Protein AF-A0A9P1GZ74-F1 (afdb_monomer_lite)

Structure (mmCIF, N/CA/C/O backbone):
data_AF-A0A9P1GZ74-F1
#
_entry.id   AF-A0A9P1GZ74-F1
#
loop_
_atom_site.group_PDB
_atom_site.id
_atom_site.type_symbol
_atom_site.label_atom_id
_atom_site.label_alt_id
_atom_site.label_comp_id
_atom_site.label_asym_id
_atom_site.label_entity_id
_atom_site.label_seq_id
_atom_site.pdbx_PDB_ins_code
_atom_site.Cartn_x
_atom_site.Cartn_y
_atom_site.Cartn_z
_atom_site.occupancy
_atom_site.B_iso_or_equiv
_atom_site.auth_seq_id
_atom_site.auth_comp_id
_atom_site.auth_asym_id
_atom_site.auth_atom_id
_atom_site.pdbx_PDB_model_num
ATOM 1 N N . MET A 1 1 ? 10.271 -13.105 26.590 1.00 46.69 1 MET A N 1
ATOM 2 C CA . MET A 1 1 ? 9.260 -12.872 25.531 1.00 46.69 1 MET A CA 1
ATOM 3 C C . MET A 1 1 ? 8.588 -11.485 25.572 1.00 46.69 1 MET A C 1
ATOM 5 O O . MET A 1 1 ? 7.740 -11.235 24.735 1.00 46.69 1 MET A O 1
ATOM 9 N N . LEU A 1 2 ? 8.981 -10.550 26.454 1.00 54.72 2 LEU A N 1
ATOM 10 C CA . LEU A 1 2 ? 8.372 -9.203 26.550 1.00 54.72 2 LEU A CA 1
ATOM 11 C C . LEU A 1 2 ? 8.922 -8.164 25.547 1.00 54.72 2 LEU A C 1
ATOM 13 O O . LEU A 1 2 ? 8.304 -7.132 25.317 1.00 54.72 2 LEU A O 1
ATOM 17 N N . SER A 1 3 ? 10.078 -8.426 24.930 1.00 61.22 3 SER A N 1
ATOM 18 C CA . SER A 1 3 ? 10.787 -7.429 24.110 1.00 61.22 3 SER A CA 1
ATOM 19 C C . SER A 1 3 ? 10.157 -7.179 22.729 1.00 61.22 3 SER A C 1
ATOM 21 O O . SER A 1 3 ? 10.200 -6.051 22.246 1.00 61.22 3 SER A O 1
ATOM 23 N N . ILE A 1 4 ? 9.523 -8.188 22.115 1.00 63.41 4 ILE A N 1
ATOM 24 C CA . ILE A 1 4 ? 8.918 -8.063 20.773 1.00 63.41 4 ILE A CA 1
ATOM 25 C C . ILE A 1 4 ? 7.709 -7.115 20.808 1.00 63.41 4 ILE A C 1
ATOM 27 O O . ILE A 1 4 ? 7.534 -6.298 19.909 1.00 63.41 4 ILE A O 1
ATOM 31 N N . HIS A 1 5 ? 6.921 -7.171 21.885 1.00 76.31 5 HIS A N 1
ATOM 32 C CA . HIS A 1 5 ? 5.765 -6.296 22.073 1.00 76.31 5 HIS A CA 1
ATOM 33 C C . HIS A 1 5 ? 6.179 -4.827 22.237 1.00 76.31 5 HIS A C 1
ATOM 35 O O . HIS A 1 5 ? 5.574 -3.947 21.635 1.00 76.31 5 HIS A O 1
ATOM 41 N N . ALA A 1 6 ? 7.246 -4.559 22.997 1.00 81.19 6 ALA A N 1
ATOM 42 C CA . ALA A 1 6 ? 7.749 -3.200 23.199 1.00 81.19 6 ALA A CA 1
ATOM 43 C C . ALA A 1 6 ? 8.289 -2.576 21.899 1.00 81.19 6 ALA A C 1
ATOM 45 O O . ALA A 1 6 ? 8.011 -1.414 21.611 1.00 81.19 6 ALA A O 1
ATOM 46 N N . ALA A 1 7 ? 9.013 -3.356 21.087 1.00 84.81 7 ALA A N 1
ATOM 47 C CA . ALA A 1 7 ? 9.517 -2.895 19.794 1.00 84.81 7 ALA A CA 1
ATOM 48 C C . ALA A 1 7 ? 8.378 -2.590 18.806 1.00 84.81 7 ALA A C 1
ATOM 50 O O . ALA A 1 7 ? 8.400 -1.559 18.134 1.00 84.81 7 ALA A O 1
ATOM 51 N N . LEU A 1 8 ? 7.358 -3.453 18.753 1.00 87.75 8 LEU A N 1
ATOM 52 C CA . LEU A 1 8 ? 6.184 -3.235 17.911 1.00 87.75 8 LEU A CA 1
ATOM 53 C C . LEU A 1 8 ? 5.397 -1.997 18.350 1.00 87.75 8 LEU A C 1
ATOM 55 O O . LEU A 1 8 ? 5.059 -1.158 17.522 1.00 87.75 8 LEU A O 1
ATOM 59 N N . GLN A 1 9 ? 5.151 -1.860 19.653 1.00 88.75 9 GLN A N 1
ATOM 60 C CA . GLN A 1 9 ? 4.434 -0.721 20.218 1.00 88.75 9 GLN A CA 1
ATOM 61 C C . GLN A 1 9 ? 5.159 0.598 19.935 1.00 88.75 9 GLN A C 1
ATOM 63 O O . GLN A 1 9 ? 4.529 1.558 19.501 1.00 88.75 9 GLN A O 1
ATOM 68 N N . SER A 1 10 ? 6.484 0.628 20.100 1.00 90.44 10 SER A N 1
ATOM 69 C CA . SER A 1 10 ? 7.292 1.792 19.732 1.00 90.44 10 SER A CA 1
ATOM 70 C C . SER A 1 10 ? 7.194 2.101 18.236 1.00 90.44 10 SER A C 1
ATOM 72 O O . SER A 1 10 ? 7.007 3.258 17.879 1.00 90.44 10 SER A O 1
ATOM 74 N N . SER A 1 11 ? 7.257 1.090 17.362 1.00 90.56 11 SER A N 1
ATOM 75 C CA . SER A 1 11 ? 7.117 1.289 15.913 1.00 90.56 11 SER A CA 1
ATOM 76 C C . SER A 1 11 ? 5.748 1.848 15.524 1.00 90.56 11 SER A C 1
ATOM 78 O O . SER A 1 11 ? 5.673 2.678 14.620 1.00 90.56 11 SER A O 1
ATOM 80 N N . ILE A 1 12 ? 4.675 1.391 16.177 1.00 92.62 12 ILE A N 1
ATOM 81 C CA . ILE A 1 12 ? 3.317 1.900 15.953 1.00 92.62 12 ILE A CA 1
ATOM 82 C C . ILE A 1 12 ? 3.231 3.355 16.408 1.00 92.62 12 ILE A C 1
ATOM 84 O O . ILE A 1 12 ? 2.741 4.194 15.659 1.00 92.62 12 ILE A O 1
ATOM 88 N N . GLN A 1 13 ? 3.750 3.667 17.598 1.00 93.12 13 GLN A N 1
ATOM 89 C CA . GLN A 1 13 ? 3.731 5.025 18.129 1.00 93.12 13 GLN A CA 1
ATOM 90 C C . GLN A 1 13 ? 4.497 5.996 17.222 1.00 93.12 13 GLN A C 1
ATOM 92 O O . GLN A 1 13 ? 3.961 7.036 16.854 1.00 93.12 13 GLN A O 1
ATOM 97 N N . THR A 1 14 ? 5.708 5.637 16.790 1.00 93.50 14 THR A N 1
ATOM 98 C CA . THR A 1 14 ? 6.486 6.472 15.864 1.00 93.50 14 THR A CA 1
ATOM 99 C C . THR A 1 14 ? 5.760 6.676 14.536 1.00 93.50 14 THR A C 1
ATOM 101 O O . THR A 1 14 ? 5.751 7.786 14.015 1.00 93.50 14 THR A O 1
ATOM 104 N N . TYR A 1 15 ? 5.125 5.635 13.989 1.00 92.69 15 TYR A N 1
ATOM 105 C CA . TYR A 1 15 ? 4.334 5.771 12.765 1.00 92.69 15 TYR A CA 1
ATOM 106 C C . TYR A 1 15 ? 3.177 6.766 12.937 1.00 92.69 15 TYR A C 1
ATOM 108 O O . TYR A 1 15 ? 2.994 7.633 12.086 1.00 92.69 15 TYR A O 1
ATOM 116 N N . VAL A 1 16 ? 2.438 6.676 14.047 1.00 93.31 16 VAL A N 1
ATOM 117 C CA . VAL A 1 16 ? 1.321 7.583 14.359 1.00 93.31 16 VAL A CA 1
ATOM 118 C C . VAL A 1 16 ? 1.818 9.024 14.487 1.00 93.31 16 VAL A C 1
ATOM 120 O O . VAL A 1 16 ? 1.271 9.910 13.838 1.00 93.31 16 VAL A O 1
ATOM 123 N N . GLU A 1 17 ? 2.898 9.254 15.237 1.00 93.81 17 GLU A N 1
ATOM 124 C CA . GLU A 1 17 ? 3.482 10.589 15.416 1.00 93.81 17 GLU A CA 1
ATOM 125 C C . GLU A 1 17 ? 3.935 11.210 14.084 1.00 93.81 17 GLU A C 1
ATOM 127 O O . GLU A 1 17 ? 3.715 12.395 13.836 1.00 93.81 17 GLU A O 1
ATOM 132 N N . GLU A 1 18 ? 4.573 10.433 13.206 1.00 92.62 18 GLU A N 1
ATOM 133 C CA . GLU A 1 18 ? 4.998 10.923 11.890 1.00 92.62 18 GLU A CA 1
ATOM 134 C C . GLU A 1 18 ? 3.808 11.191 10.958 1.00 92.62 18 GLU A C 1
ATOM 136 O O . GLU A 1 18 ? 3.818 12.175 10.214 1.00 92.62 18 GLU A O 1
ATOM 141 N N . LEU A 1 19 ? 2.758 10.368 11.029 1.00 91.06 19 LEU A N 1
ATOM 142 C CA . LEU A 1 19 ? 1.535 10.556 10.254 1.00 91.06 19 LEU A CA 1
ATOM 143 C C . LEU A 1 19 ? 0.783 11.827 10.682 1.00 91.06 19 LEU A C 1
ATOM 145 O O . LEU A 1 19 ? 0.371 12.614 9.830 1.00 91.06 19 LEU A O 1
ATOM 149 N N . GLU A 1 20 ? 0.664 12.072 11.988 1.00 91.12 20 GLU A N 1
ATOM 150 C CA . GLU A 1 20 ? 0.052 13.287 12.542 1.00 91.12 20 GLU A CA 1
ATOM 151 C C . GLU A 1 20 ? 0.835 14.546 12.155 1.00 91.12 20 GLU A C 1
ATOM 153 O O . GLU A 1 20 ? 0.247 15.550 11.740 1.00 91.12 20 GLU A O 1
ATOM 158 N N . LYS A 1 21 ? 2.173 14.488 12.214 1.00 90.62 21 LYS A N 1
ATOM 159 C CA . LYS A 1 21 ? 3.036 15.582 11.744 1.00 90.62 21 LYS A CA 1
ATOM 160 C C . LYS A 1 21 ? 2.834 15.854 10.255 1.00 90.62 21 LYS A C 1
ATOM 162 O O . LYS A 1 21 ? 2.773 17.019 9.862 1.00 90.62 21 LYS A O 1
ATOM 167 N N . ALA A 1 22 ? 2.747 14.814 9.423 1.00 88.31 22 ALA A N 1
ATOM 168 C CA . ALA A 1 22 ? 2.484 14.962 7.991 1.00 88.31 22 ALA A CA 1
ATOM 169 C C . ALA A 1 22 ? 1.116 15.621 7.749 1.00 88.31 22 ALA A C 1
ATOM 171 O O . ALA A 1 22 ? 1.016 16.581 6.985 1.00 88.31 22 ALA A O 1
ATOM 172 N N . GLN A 1 23 ? 0.085 15.189 8.479 1.00 87.44 23 GLN A N 1
ATOM 173 C CA . GLN A 1 23 ? -1.254 15.770 8.407 1.00 87.44 23 GLN A CA 1
ATOM 174 C C . GLN A 1 23 ? -1.275 17.250 8.820 1.00 87.44 23 GLN A C 1
ATOM 176 O O . GLN A 1 23 ? -1.894 18.072 8.142 1.00 87.44 23 GLN A O 1
ATOM 181 N N . GLN A 1 24 ? -0.585 17.620 9.901 1.00 86.31 24 GLN A N 1
ATOM 182 C CA . GLN A 1 24 ? -0.506 19.009 10.367 1.00 86.31 24 GLN A CA 1
ATOM 183 C C . GLN A 1 24 ? 0.239 19.911 9.384 1.00 86.31 24 GLN A C 1
ATOM 185 O O . GLN A 1 24 ? -0.234 21.010 9.093 1.00 86.31 24 GLN A O 1
ATOM 190 N N . LYS A 1 25 ? 1.367 19.448 8.829 1.00 85.88 25 LYS A N 1
ATOM 191 C CA . LYS A 1 25 ? 2.104 20.181 7.786 1.00 85.88 25 LYS A CA 1
ATOM 192 C C . LYS A 1 25 ? 1.240 20.415 6.553 1.00 85.88 25 LYS A C 1
ATOM 194 O O . LYS A 1 25 ? 1.197 21.530 6.041 1.00 85.88 25 LYS A O 1
ATOM 199 N N . HIS A 1 26 ? 0.532 19.379 6.111 1.00 82.75 26 HIS A N 1
ATOM 200 C CA . HIS A 1 26 ? -0.356 19.452 4.956 1.00 82.75 26 HIS A CA 1
ATOM 201 C C . HIS A 1 26 ? -1.531 20.412 5.201 1.00 82.75 26 HIS A C 1
ATOM 203 O O . HIS A 1 26 ? -1.779 21.291 4.382 1.00 82.75 26 HIS A O 1
ATOM 209 N N . THR A 1 27 ? -2.163 20.345 6.377 1.00 81.75 27 THR A N 1
ATOM 210 C CA . THR A 1 27 ? -3.258 21.253 6.775 1.00 81.75 27 THR A CA 1
ATOM 211 C C . THR A 1 27 ? -2.802 22.715 6.854 1.00 81.75 27 THR A C 1
ATOM 213 O O . THR A 1 27 ? -3.536 23.623 6.461 1.00 81.75 27 THR A O 1
ATOM 216 N N . ALA A 1 28 ? -1.583 22.960 7.346 1.00 82.12 28 ALA A N 1
ATOM 217 C CA . ALA A 1 28 ? -0.996 24.298 7.381 1.00 82.12 28 ALA A CA 1
ATOM 218 C C . ALA A 1 28 ? -0.682 24.831 5.971 1.00 82.12 28 ALA A C 1
ATOM 220 O O . ALA A 1 28 ? -0.866 26.019 5.714 1.00 82.12 28 ALA A O 1
ATOM 221 N N . ALA A 1 29 ? -0.238 23.964 5.053 1.00 77.94 29 ALA A N 1
ATOM 222 C CA . ALA A 1 29 ? 0.071 24.328 3.671 1.00 77.94 29 ALA A CA 1
ATOM 223 C C . ALA A 1 29 ? -1.184 24.612 2.825 1.00 77.94 29 ALA A C 1
ATOM 225 O O . ALA A 1 29 ? -1.157 25.498 1.975 1.00 77.94 29 ALA A O 1
ATOM 226 N N . THR A 1 30 ? -2.288 23.904 3.076 1.00 72.88 30 THR A N 1
ATOM 227 C CA . THR A 1 30 ? -3.568 24.069 2.362 1.00 72.88 30 THR A CA 1
ATOM 228 C C . THR A 1 30 ? -4.481 25.140 2.968 1.00 72.88 30 THR A C 1
ATOM 230 O O . THR A 1 30 ? -5.622 25.299 2.543 1.00 72.88 30 THR A O 1
ATOM 233 N N . GLY A 1 31 ? -4.001 25.903 3.959 1.00 63.47 31 GLY A N 1
ATOM 234 C CA . GLY A 1 31 ? -4.732 27.047 4.515 1.00 63.47 31 GLY A CA 1
ATOM 235 C C . GLY A 1 31 ? -6.038 26.680 5.227 1.00 63.47 31 GLY A C 1
ATOM 236 O O . GLY A 1 31 ? -6.910 27.532 5.380 1.00 63.47 31 GLY A O 1
ATOM 237 N N . GLY A 1 32 ? -6.186 25.427 5.666 1.00 56.72 32 GLY A N 1
ATOM 238 C CA . GLY A 1 32 ? -7.400 24.968 6.334 1.00 56.72 32 GLY A CA 1
ATOM 239 C C . GLY A 1 32 ? -8.592 24.740 5.402 1.00 56.72 32 GLY A C 1
ATOM 240 O O . GLY A 1 32 ? -9.719 24.713 5.898 1.00 56.72 32 GLY A O 1
ATOM 241 N N . GLU A 1 33 ? -8.380 24.527 4.095 1.00 55.22 33 GLU A N 1
ATOM 242 C CA . GLU A 1 33 ? -9.391 23.901 3.231 1.00 55.22 33 GLU A CA 1
ATOM 243 C C . GLU A 1 33 ? -9.627 22.452 3.688 1.00 55.22 33 GLU A C 1
ATOM 245 O O . GLU A 1 33 ? -9.133 21.474 3.125 1.00 55.22 33 GLU A O 1
ATOM 250 N N . GLN A 1 34 ? -10.383 22.322 4.777 1.00 50.25 34 GLN A N 1
ATOM 251 C CA . GLN A 1 34 ? -10.857 21.068 5.333 1.00 50.25 34 GLN A CA 1
ATOM 252 C C . GLN A 1 34 ? -11.767 20.409 4.297 1.00 50.25 34 GLN A C 1
ATOM 254 O O . GLN A 1 34 ? -12.967 20.667 4.255 1.00 50.25 34 GLN A O 1
ATOM 259 N N . GLY A 1 35 ? -11.207 19.557 3.441 1.00 52.47 35 GLY A N 1
ATOM 260 C CA . GLY A 1 35 ? -12.031 18.579 2.742 1.00 52.47 35 GLY A CA 1
ATOM 261 C C . GLY A 1 35 ? -11.574 18.102 1.378 1.00 52.47 35 GLY A C 1
ATOM 262 O O . GLY A 1 35 ? -12.095 17.072 0.964 1.00 52.47 35 GLY A O 1
ATOM 263 N N . ARG A 1 36 ? -10.644 18.770 0.685 1.00 56.41 36 ARG A N 1
ATOM 264 C CA . ARG A 1 36 ? -10.329 18.380 -0.702 1.00 56.41 36 ARG A CA 1
ATOM 265 C C . ARG A 1 36 ? -9.041 17.603 -0.879 1.00 56.41 36 ARG A C 1
ATOM 267 O O . ARG A 1 36 ? -9.054 16.587 -1.560 1.00 56.41 36 ARG A O 1
ATOM 274 N N . ASP A 1 37 ? -7.956 18.043 -0.262 1.00 67.19 37 ASP A N 1
ATOM 275 C CA . ASP A 1 37 ? -6.679 17.364 -0.423 1.00 67.19 37 ASP A CA 1
ATOM 276 C C . ASP A 1 37 ? -6.374 16.537 0.831 1.00 67.19 37 ASP A C 1
ATOM 278 O O . ASP A 1 37 ? -6.118 17.073 1.906 1.00 67.19 37 ASP A O 1
ATOM 282 N N . ARG A 1 38 ? -6.478 15.209 0.714 1.00 75.88 38 ARG A N 1
ATOM 283 C CA . ARG A 1 38 ? -6.176 14.255 1.796 1.00 75.88 38 ARG A CA 1
ATOM 284 C C . ARG A 1 38 ? -4.844 13.544 1.571 1.00 75.88 38 ARG A C 1
ATOM 286 O O . ARG A 1 38 ? -4.624 12.480 2.136 1.00 75.88 38 ARG A O 1
ATOM 293 N N . SER A 1 39 ? -3.955 14.120 0.768 1.00 81.19 39 SER A N 1
ATOM 294 C CA . SER A 1 39 ? -2.750 13.453 0.251 1.00 81.19 39 SER A CA 1
ATOM 295 C C . SER A 1 39 ? -1.544 13.488 1.191 1.00 81.19 39 SER A C 1
ATOM 297 O O . SER A 1 39 ? -0.447 13.095 0.803 1.00 81.19 39 SER A O 1
ATOM 299 N N . PHE A 1 40 ? -1.725 13.918 2.443 1.00 84.88 40 PHE A N 1
ATOM 300 C CA . PHE A 1 40 ? -0.659 13.985 3.451 1.00 84.88 40 PHE A CA 1
ATOM 301 C C . PHE A 1 40 ? 0.035 12.634 3.697 1.00 84.88 40 PHE A C 1
ATOM 303 O O . PHE A 1 40 ? 1.212 12.588 4.048 1.00 84.88 40 PHE A O 1
ATOM 310 N N . TRP A 1 41 ? -0.683 11.525 3.499 1.00 84.31 41 TRP A N 1
ATOM 311 C CA . TRP A 1 41 ? -0.163 10.175 3.709 1.00 84.31 41 TRP A CA 1
ATOM 312 C C . TRP A 1 41 ? 0.880 9.761 2.648 1.00 84.31 41 TRP A C 1
ATOM 314 O O . TRP A 1 41 ? 1.607 8.802 2.885 1.00 84.31 41 TRP A O 1
ATOM 324 N N . LEU A 1 42 ? 1.017 10.490 1.526 1.00 81.81 42 LEU A N 1
ATOM 325 C CA . LEU A 1 42 ? 2.072 10.258 0.523 1.00 81.81 42 LEU A CA 1
ATOM 326 C C . LEU A 1 42 ? 3.480 10.562 1.055 1.00 81.81 42 LEU A C 1
ATOM 328 O O . LEU A 1 42 ? 4.457 9.978 0.590 1.00 81.81 42 LEU A O 1
ATOM 332 N N . GLU A 1 43 ? 3.586 11.485 2.011 1.00 78.88 43 GLU A N 1
ATOM 333 C CA . GLU A 1 43 ? 4.854 11.874 2.640 1.00 78.88 43 GLU A CA 1
ATOM 334 C C . GLU A 1 43 ? 5.119 11.108 3.943 1.00 78.88 43 GLU A C 1
ATOM 336 O O . GLU A 1 43 ? 6.208 11.200 4.514 1.00 78.88 43 GLU A O 1
ATOM 341 N N . ALA A 1 44 ? 4.130 10.351 4.421 1.00 82.44 44 ALA A N 1
ATOM 342 C CA . ALA A 1 44 ? 4.235 9.585 5.649 1.00 82.44 44 ALA A CA 1
ATOM 343 C C . ALA A 1 44 ? 5.090 8.318 5.447 1.00 82.44 44 ALA A C 1
ATOM 345 O O . ALA A 1 44 ? 5.106 7.729 4.360 1.00 82.44 44 ALA A O 1
ATOM 346 N N . PRO A 1 45 ? 5.801 7.856 6.492 1.00 83.25 45 PRO A N 1
ATOM 347 C CA . PRO A 1 45 ? 6.512 6.585 6.436 1.00 83.25 45 PRO A CA 1
ATOM 348 C C . PRO A 1 45 ? 5.538 5.421 6.222 1.00 83.25 45 PRO A C 1
ATOM 350 O O . PRO A 1 45 ? 4.354 5.511 6.533 1.00 83.25 45 PRO A O 1
ATOM 353 N N . HIS A 1 46 ? 6.035 4.290 5.722 1.00 83.75 46 HIS A N 1
ATOM 354 C CA . HIS A 1 46 ? 5.196 3.102 5.581 1.00 83.75 46 HIS A CA 1
ATOM 355 C C . HIS A 1 46 ? 4.736 2.577 6.952 1.00 83.75 46 HIS A C 1
ATOM 357 O O . HIS A 1 46 ? 5.554 2.509 7.876 1.00 83.75 46 HIS A O 1
ATOM 363 N N . PRO A 1 47 ? 3.462 2.158 7.087 1.00 88.62 47 PRO A N 1
ATOM 364 C CA . PRO A 1 47 ? 2.973 1.588 8.331 1.00 88.62 47 PRO A CA 1
ATOM 365 C C . PRO A 1 47 ? 3.679 0.262 8.649 1.00 88.62 47 PRO A C 1
ATOM 367 O O . PRO A 1 47 ? 4.030 -0.495 7.734 1.00 88.62 47 PRO A O 1
ATOM 370 N N . PRO A 1 48 ? 3.843 -0.082 9.938 1.00 90.75 48 PRO A N 1
ATOM 371 C CA . PRO A 1 48 ? 4.196 -1.441 10.326 1.00 90.75 48 PRO A CA 1
ATOM 372 C C . PRO A 1 48 ? 3.119 -2.417 9.832 1.00 90.75 48 PRO A C 1
ATOM 374 O O . PRO A 1 48 ? 1.927 -2.149 9.967 1.00 90.75 48 PRO A O 1
ATOM 377 N N . LYS A 1 49 ? 3.540 -3.564 9.279 1.00 89.19 49 LYS A N 1
ATOM 378 C CA . LYS A 1 49 ? 2.656 -4.526 8.586 1.00 89.19 49 LYS A CA 1
ATOM 379 C C . LYS A 1 49 ? 1.445 -4.992 9.393 1.00 89.19 49 LYS A C 1
ATOM 381 O O . LYS A 1 49 ? 0.395 -5.225 8.814 1.00 89.19 49 LYS A O 1
ATOM 386 N N . CYS A 1 50 ? 1.578 -5.067 10.716 1.00 91.44 50 CYS A N 1
ATOM 387 C CA . CYS A 1 50 ? 0.477 -5.468 11.582 1.00 91.44 50 CYS A CA 1
ATOM 388 C C . CYS A 1 50 ? -0.755 -4.562 11.445 1.00 91.44 50 CYS A C 1
ATOM 390 O O . CYS A 1 50 ? -1.861 -5.049 11.627 1.00 91.44 50 CYS A O 1
ATOM 392 N N . LEU A 1 51 ? -0.591 -3.272 11.127 1.00 91.81 51 LEU A N 1
ATOM 393 C CA . LEU A 1 51 ? -1.717 -2.347 11.007 1.00 91.81 51 LEU A CA 1
ATOM 394 C C . LEU A 1 51 ? -2.559 -2.641 9.749 1.00 91.81 51 LEU A C 1
ATOM 396 O O . LEU A 1 51 ? -3.761 -2.847 9.910 1.00 91.81 51 LEU A O 1
ATOM 400 N N . PRO A 1 52 ? -1.982 -2.739 8.530 1.00 91.94 52 PRO A N 1
ATOM 401 C CA . PRO A 1 52 ? -2.701 -3.261 7.369 1.00 91.94 52 PRO A CA 1
ATOM 402 C C . PRO A 1 52 ? -3.325 -4.638 7.611 1.00 91.94 52 PRO A C 1
ATOM 404 O O . PRO A 1 52 ? -4.515 -4.797 7.359 1.00 91.94 52 PRO A O 1
ATOM 407 N N . ASP A 1 53 ? -2.575 -5.589 8.182 1.00 94.94 53 ASP A N 1
ATOM 408 C CA . ASP A 1 53 ? -3.078 -6.944 8.450 1.00 94.94 53 ASP A CA 1
ATOM 409 C C . ASP A 1 53 ? -4.308 -6.917 9.387 1.00 94.94 53 ASP A C 1
ATOM 411 O O . ASP A 1 53 ? -5.268 -7.663 9.198 1.00 94.94 53 ASP A O 1
ATOM 415 N N . MET A 1 54 ? -4.317 -6.027 10.390 1.00 94.75 54 MET A N 1
ATOM 416 C CA . MET A 1 54 ? -5.461 -5.827 11.288 1.00 94.75 54 MET A CA 1
ATOM 417 C C . MET A 1 54 ? -6.673 -5.228 10.572 1.00 94.75 54 MET A C 1
ATOM 419 O O . MET A 1 54 ? -7.798 -5.641 10.850 1.00 94.75 54 MET A O 1
ATOM 423 N N . VAL A 1 55 ? -6.469 -4.267 9.666 1.00 95.25 55 VAL A N 1
ATOM 424 C CA . VAL A 1 55 ? -7.560 -3.690 8.864 1.00 95.25 55 VAL A CA 1
ATOM 425 C C . VAL A 1 55 ? -8.142 -4.746 7.922 1.00 95.25 55 VAL A C 1
ATOM 427 O O . VAL A 1 55 ? -9.361 -4.877 7.846 1.00 95.25 55 VAL A O 1
ATOM 430 N N . GLU A 1 56 ? -7.301 -5.546 7.265 1.00 94.56 56 GLU A N 1
ATOM 431 C CA . GLU A 1 56 ? -7.733 -6.661 6.411 1.00 94.56 56 GLU A CA 1
ATOM 432 C C . GLU A 1 56 ? -8.530 -7.707 7.204 1.00 94.56 56 GLU A C 1
ATOM 434 O O . GLU A 1 56 ? -9.617 -8.116 6.785 1.00 94.56 56 GLU A O 1
ATOM 439 N N . ALA A 1 57 ? -8.043 -8.087 8.389 1.00 97.00 57 ALA A N 1
ATOM 440 C CA . ALA A 1 57 ? -8.746 -9.004 9.281 1.00 97.00 57 ALA A CA 1
ATOM 441 C C . ALA A 1 57 ? -10.083 -8.429 9.774 1.00 97.00 57 ALA A C 1
ATOM 443 O O . ALA A 1 57 ? -11.072 -9.157 9.840 1.00 97.00 57 ALA A O 1
ATOM 444 N N . TYR A 1 58 ? -10.140 -7.130 10.084 1.00 96.81 58 TYR A N 1
ATOM 445 C CA . TYR A 1 58 ? -11.367 -6.450 10.502 1.00 96.81 58 TYR A CA 1
ATOM 446 C C . TYR A 1 58 ? -12.417 -6.425 9.388 1.00 96.81 58 TYR A C 1
ATOM 448 O O . TYR A 1 58 ? -13.577 -6.750 9.632 1.00 96.81 58 TYR A O 1
ATOM 456 N N . VAL A 1 59 ? -12.016 -6.105 8.154 1.00 96.62 59 VAL A N 1
ATOM 457 C CA . VAL A 1 59 ? -12.911 -6.155 6.989 1.00 96.62 59 VAL A CA 1
ATOM 458 C C . VAL A 1 59 ? -13.432 -7.578 6.769 1.00 96.62 59 VAL A C 1
ATOM 460 O O . VAL A 1 59 ? -14.624 -7.764 6.529 1.00 96.62 59 VAL A O 1
ATOM 463 N N . GLY A 1 60 ? -12.569 -8.588 6.911 1.00 96.31 60 GLY A N 1
ATOM 464 C CA . GLY A 1 60 ? -12.975 -9.993 6.852 1.00 96.31 60 GLY A CA 1
ATOM 465 C C . GLY A 1 60 ? -13.966 -10.377 7.955 1.00 96.31 60 GLY A C 1
ATOM 466 O O . GLY A 1 60 ? -14.945 -11.069 7.687 1.00 96.31 60 GLY A O 1
ATOM 467 N N . ALA A 1 61 ? -13.758 -9.894 9.181 1.00 97.19 61 ALA A N 1
ATOM 468 C CA . ALA A 1 61 ? -14.674 -10.124 10.294 1.00 97.19 61 ALA A CA 1
ATOM 469 C C . ALA A 1 61 ? -16.040 -9.462 10.055 1.00 97.19 61 ALA A C 1
ATOM 471 O O . ALA A 1 61 ? -17.060 -10.118 10.234 1.00 97.19 61 ALA A O 1
ATOM 472 N N . ALA A 1 62 ? -16.064 -8.212 9.581 1.00 95.75 62 ALA A N 1
ATOM 473 C CA . ALA A 1 62 ? -17.295 -7.502 9.237 1.00 95.75 62 ALA A CA 1
ATOM 474 C C . ALA A 1 62 ? -18.083 -8.210 8.122 1.00 95.75 62 ALA A C 1
ATOM 476 O O . ALA A 1 62 ? -19.305 -8.274 8.181 1.00 95.75 62 ALA A O 1
ATOM 477 N N . PHE A 1 63 ? -17.387 -8.788 7.137 1.00 97.62 63 PHE A N 1
ATOM 478 C CA . PHE A 1 63 ? -18.007 -9.585 6.077 1.00 97.62 63 PHE A CA 1
ATOM 479 C C . PHE A 1 63 ? -18.652 -10.875 6.602 1.00 97.62 63 PHE A C 1
ATOM 481 O O . PHE A 1 63 ? -19.729 -11.255 6.153 1.00 97.62 63 PHE A O 1
ATOM 488 N N . VAL A 1 64 ? -18.013 -11.567 7.549 1.00 97.75 64 VAL A N 1
ATOM 489 C CA . VAL A 1 64 ? -18.599 -12.771 8.164 1.00 97.75 64 VAL A CA 1
ATOM 490 C C . VAL A 1 64 ? -19.781 -12.400 9.067 1.00 97.75 64 VAL A C 1
ATOM 492 O O . VAL A 1 64 ? -20.811 -13.069 9.017 1.00 97.75 64 VAL A O 1
ATOM 495 N N . ASP A 1 65 ? -19.655 -11.327 9.850 1.00 97.50 65 ASP A N 1
ATOM 496 C CA . ASP A 1 65 ? -20.692 -10.842 10.770 1.00 97.50 65 ASP A CA 1
ATOM 497 C C . ASP A 1 65 ? -21.945 -10.339 10.032 1.00 97.50 65 ASP A C 1
ATOM 499 O O . ASP A 1 65 ? -23.067 -10.587 10.470 1.00 97.50 65 ASP A O 1
ATOM 503 N N . SER A 1 66 ? -21.778 -9.740 8.847 1.00 96.56 66 SER A N 1
ATOM 504 C CA . SER A 1 66 ? -22.888 -9.319 7.980 1.00 96.56 66 SER A CA 1
ATOM 505 C C . SER A 1 66 ? -23.594 -10.473 7.255 1.00 96.56 66 SER A C 1
ATOM 507 O O . SER A 1 66 ? -24.495 -10.240 6.449 1.00 96.56 66 SER A O 1
ATOM 509 N N . GLY A 1 67 ? -23.202 -11.726 7.510 1.00 96.75 67 GLY A N 1
ATOM 510 C CA . GLY A 1 67 ? -23.752 -12.888 6.816 1.00 96.75 67 GLY A CA 1
ATOM 511 C C . GLY A 1 67 ? -23.270 -13.002 5.371 1.00 96.75 67 GLY A C 1
ATOM 512 O O . GLY A 1 67 ? -24.027 -13.448 4.510 1.00 96.75 67 GLY A O 1
ATOM 513 N N . TYR A 1 68 ? -22.013 -12.629 5.113 1.00 95.69 68 TYR A N 1
ATOM 514 C CA . TYR A 1 68 ? -21.389 -12.614 3.787 1.00 95.69 68 TYR A CA 1
ATOM 515 C C . TYR A 1 68 ? -22.004 -11.583 2.828 1.00 95.69 68 TYR A C 1
ATOM 517 O O . TYR A 1 68 ? -22.009 -11.776 1.609 1.00 95.69 68 TYR A O 1
ATOM 525 N N . ASP A 1 69 ? -22.501 -10.467 3.366 1.00 95.56 69 ASP A N 1
ATOM 526 C CA . ASP A 1 69 ? -22.977 -9.341 2.569 1.00 95.56 69 ASP A CA 1
ATOM 527 C C . ASP A 1 69 ? -21.816 -8.426 2.145 1.00 95.56 69 ASP A C 1
ATOM 529 O O . ASP A 1 69 ? -21.145 -7.794 2.969 1.00 95.56 69 ASP A O 1
ATOM 533 N N . TYR A 1 70 ? -21.610 -8.322 0.830 1.00 95.19 70 TYR A N 1
ATOM 534 C CA . TYR A 1 70 ? -20.625 -7.419 0.237 1.00 95.19 70 TYR A CA 1
ATOM 535 C C . TYR A 1 70 ? -21.015 -5.940 0.340 1.00 95.19 70 TYR A C 1
ATOM 537 O O . TYR A 1 70 ? -20.119 -5.098 0.274 1.00 95.19 70 TYR A O 1
ATOM 545 N N . GLY A 1 71 ? -22.298 -5.607 0.526 1.00 96.75 71 GLY A N 1
ATOM 546 C CA . GLY A 1 71 ? -22.751 -4.228 0.725 1.00 96.75 71 GLY A CA 1
ATOM 547 C C . GLY A 1 71 ? -22.085 -3.590 1.941 1.00 96.75 71 GLY A C 1
ATOM 548 O O . GLY A 1 71 ? -21.495 -2.517 1.838 1.00 96.75 71 GLY A O 1
ATOM 549 N N . THR A 1 72 ? -22.045 -4.322 3.054 1.00 95.19 72 THR A N 1
ATOM 550 C CA . THR A 1 72 ? -21.334 -3.914 4.277 1.00 95.19 72 THR A CA 1
ATOM 551 C C . THR A 1 72 ? -19.845 -3.621 4.029 1.00 95.19 72 THR A C 1
ATOM 553 O O . THR A 1 72 ? -19.305 -2.621 4.511 1.00 95.19 72 THR A O 1
ATOM 556 N N . VAL A 1 73 ? -19.162 -4.460 3.240 1.00 95.62 73 VAL A N 1
ATOM 557 C CA . VAL A 1 73 ? -17.752 -4.233 2.877 1.00 95.62 73 VAL A CA 1
ATOM 558 C C . VAL A 1 73 ? -17.622 -2.998 1.988 1.00 95.62 73 VAL A C 1
ATOM 560 O O . VAL A 1 73 ? -16.752 -2.160 2.217 1.00 95.62 73 VAL A O 1
ATOM 563 N N . GLN A 1 74 ? -18.495 -2.847 0.994 1.00 96.25 74 GLN A N 1
ATOM 564 C CA . GLN A 1 74 ? -18.483 -1.698 0.096 1.00 96.25 74 GLN A CA 1
ATOM 565 C C . GLN A 1 74 ? -18.677 -0.383 0.863 1.00 96.25 74 GLN A C 1
ATOM 567 O O . GLN A 1 74 ? -17.899 0.548 0.661 1.00 96.25 74 GLN A O 1
ATOM 572 N N . GLU A 1 75 ? -19.631 -0.320 1.793 1.00 95.94 75 GLU A N 1
ATOM 573 C CA . GLU A 1 75 ? -19.851 0.852 2.647 1.00 95.94 75 GLU A CA 1
ATOM 574 C C . GLU A 1 75 ? -18.618 1.195 3.492 1.00 95.94 75 GLU A C 1
ATOM 576 O O . GLU A 1 75 ? -18.267 2.371 3.643 1.00 95.94 75 GLU A O 1
ATOM 581 N N . PHE A 1 76 ? -17.916 0.180 4.011 1.00 95.62 76 PHE A N 1
ATOM 582 C CA . PHE A 1 76 ? -16.658 0.392 4.722 1.00 95.62 76 PHE A CA 1
ATOM 583 C C . PHE A 1 76 ? -15.621 1.079 3.824 1.00 95.62 76 PHE A C 1
ATOM 585 O O . PHE A 1 76 ? -15.047 2.094 4.230 1.00 95.62 76 PHE A O 1
ATOM 592 N N . PHE A 1 77 ? -15.406 0.572 2.606 1.00 94.69 77 PHE A N 1
ATOM 593 C CA . PHE A 1 77 ? -14.456 1.157 1.656 1.00 94.69 77 PHE A CA 1
ATOM 594 C C . PHE A 1 77 ? -14.879 2.556 1.202 1.00 94.69 77 PHE A C 1
ATOM 596 O O . PHE A 1 77 ? -14.042 3.457 1.148 1.00 94.69 77 PHE A O 1
ATOM 603 N N . GLU A 1 78 ? -16.160 2.771 0.913 1.00 94.50 78 GLU A N 1
ATOM 604 C CA . GLU A 1 78 ? -16.688 4.074 0.506 1.00 94.50 78 GLU A CA 1
ATOM 605 C C . GLU A 1 78 ? -16.505 5.136 1.588 1.00 94.50 78 GLU A C 1
ATOM 607 O O . GLU A 1 78 ? -16.171 6.279 1.279 1.00 94.50 78 GLU A O 1
ATOM 612 N N . ARG A 1 79 ? -16.675 4.764 2.859 1.00 93.12 79 ARG A N 1
ATOM 613 C CA . ARG A 1 79 ? -16.551 5.698 3.980 1.00 93.12 79 ARG A CA 1
ATOM 614 C C . ARG A 1 79 ? -15.103 5.941 4.405 1.00 93.12 79 ARG A C 1
ATOM 616 O O . ARG A 1 79 ? -14.764 7.076 4.734 1.00 93.12 79 ARG A O 1
ATOM 623 N N . HIS A 1 80 ? -14.264 4.904 4.426 1.00 91.50 80 HIS A N 1
ATOM 624 C CA . HIS A 1 80 ? -12.943 4.969 5.070 1.00 91.50 80 HIS A CA 1
ATOM 625 C C . HIS A 1 80 ? -11.766 4.967 4.094 1.00 91.50 80 HIS A C 1
ATOM 627 O O . HIS A 1 80 ? -10.707 5.475 4.444 1.00 91.50 80 HIS A O 1
ATOM 633 N N . VAL A 1 81 ? -11.925 4.420 2.886 1.00 90.75 81 VAL A N 1
ATOM 634 C CA . VAL A 1 81 ? -10.827 4.296 1.913 1.00 90.75 81 VAL A CA 1
ATOM 635 C C . VAL A 1 81 ? -10.992 5.312 0.793 1.00 90.75 81 VAL A C 1
ATOM 637 O O . VAL A 1 81 ? -10.115 6.147 0.595 1.00 90.75 81 VAL A O 1
ATOM 640 N N . ARG A 1 82 ? -12.141 5.309 0.109 1.00 89.75 82 ARG A N 1
ATOM 641 C CA . ARG A 1 82 ? -12.424 6.148 -1.067 1.00 89.75 82 ARG A CA 1
ATOM 642 C C . ARG A 1 82 ? -12.038 7.627 -0.912 1.00 89.75 82 ARG A C 1
ATOM 644 O O . ARG A 1 82 ? -11.437 8.134 -1.856 1.00 89.75 82 ARG A O 1
ATOM 651 N N . PRO A 1 83 ? -12.278 8.311 0.226 1.00 87.81 83 PRO A N 1
ATOM 652 C CA . PRO A 1 83 ? -11.951 9.732 0.350 1.00 87.81 83 PRO A CA 1
ATOM 653 C C . PRO A 1 83 ? -10.458 10.067 0.193 1.00 87.81 83 PRO A C 1
ATOM 655 O O . PRO A 1 83 ? -10.112 11.215 -0.061 1.00 87.81 83 PRO A O 1
ATOM 658 N N . TYR A 1 84 ? -9.562 9.089 0.357 1.00 85.12 84 TYR A N 1
ATOM 659 C CA . TYR A 1 84 ? -8.115 9.262 0.174 1.00 85.12 84 TYR A CA 1
ATOM 660 C C . TYR A 1 84 ? -7.646 9.002 -1.270 1.00 85.12 84 TYR A C 1
ATOM 662 O O . TYR A 1 84 ? -6.474 9.209 -1.576 1.00 85.12 84 TYR A O 1
ATOM 670 N N . PHE A 1 85 ? -8.548 8.549 -2.150 1.00 82.62 85 PHE A N 1
ATOM 671 C CA . PHE A 1 85 ? -8.269 8.150 -3.537 1.00 82.62 85 PHE A CA 1
ATOM 672 C C . PHE A 1 85 ? -9.187 8.855 -4.551 1.00 82.62 85 PHE A C 1
ATOM 674 O O . PHE A 1 85 ? -9.331 8.392 -5.681 1.00 82.62 85 PHE A O 1
ATOM 681 N N . GLU A 1 86 ? -9.840 9.956 -4.168 1.00 80.44 86 GLU A N 1
ATOM 682 C CA . GLU A 1 86 ? -10.721 10.701 -5.080 1.00 80.44 86 GLU A CA 1
ATOM 683 C C . GLU A 1 86 ? -9.941 11.343 -6.235 1.00 80.44 86 GLU A C 1
ATOM 685 O O . GLU A 1 86 ? -10.393 11.304 -7.381 1.00 80.44 86 GLU A O 1
ATOM 690 N N . ASP A 1 87 ? -8.748 11.875 -5.951 1.00 77.00 87 ASP A N 1
ATOM 691 C CA . ASP A 1 87 ? -7.827 12.386 -6.963 1.00 77.00 87 ASP A CA 1
ATOM 692 C C . ASP A 1 87 ? -6.748 11.346 -7.306 1.00 77.00 87 ASP A C 1
ATOM 694 O O . ASP A 1 87 ? -5.713 11.220 -6.647 1.00 77.00 87 ASP A O 1
ATOM 698 N N . MET A 1 88 ? -6.989 10.593 -8.381 1.00 72.62 88 MET A N 1
ATOM 699 C CA . MET A 1 88 ? -6.042 9.595 -8.884 1.00 72.62 88 MET A CA 1
ATOM 700 C C . MET A 1 88 ? -4.873 10.202 -9.679 1.00 72.62 88 MET A C 1
ATOM 702 O O . MET A 1 88 ? -3.908 9.490 -9.965 1.00 72.62 88 MET A O 1
ATOM 706 N N . THR A 1 89 ? -4.901 11.501 -10.011 1.00 71.56 89 THR A N 1
ATOM 707 C CA . THR A 1 89 ? -3.828 12.147 -10.794 1.00 71.56 89 THR A CA 1
ATOM 708 C C . THR A 1 89 ? -2.501 12.200 -10.031 1.00 71.56 89 THR A C 1
ATOM 710 O O . THR A 1 89 ? -1.423 12.181 -10.629 1.00 71.56 89 THR A O 1
ATOM 713 N N . LEU A 1 90 ? -2.556 12.130 -8.700 1.00 66.31 90 LEU A N 1
ATOM 714 C CA . LEU A 1 90 ? -1.392 11.977 -7.825 1.00 66.31 90 LEU A CA 1
ATOM 715 C C . LEU A 1 90 ? -0.612 10.682 -8.118 1.00 66.31 90 LEU A C 1
ATOM 717 O O . LEU A 1 90 ? 0.620 10.652 -8.058 1.00 66.31 90 LEU A O 1
ATOM 721 N N . TYR A 1 91 ? -1.320 9.623 -8.520 1.00 64.12 91 TYR A N 1
ATOM 722 C CA . TYR A 1 91 ? -0.750 8.313 -8.833 1.00 64.12 91 TYR A CA 1
ATOM 723 C C . TYR A 1 91 ? -0.329 8.157 -10.295 1.00 64.12 91 TYR A C 1
ATOM 725 O O . TYR A 1 91 ? 0.445 7.247 -10.608 1.00 64.12 91 TYR A O 1
ATOM 733 N N . ASP A 1 92 ? -0.764 9.045 -11.194 1.00 61.16 92 ASP A N 1
ATOM 734 C CA . ASP A 1 92 ? -0.407 8.982 -12.617 1.00 61.16 92 ASP A CA 1
ATOM 735 C C . ASP A 1 92 ? 1.106 9.082 -12.831 1.00 61.16 92 ASP A C 1
ATOM 737 O O . ASP A 1 92 ? 1.663 8.451 -13.734 1.00 61.16 92 ASP A O 1
ATOM 741 N N . SER A 1 93 ? 1.802 9.834 -11.974 1.00 57.84 93 SER A N 1
ATOM 742 C CA . SER A 1 93 ? 3.262 9.940 -12.015 1.00 57.84 93 SER A CA 1
ATOM 743 C C . SER A 1 93 ? 3.965 8.611 -11.701 1.00 57.84 93 SER A C 1
ATOM 745 O O . SER A 1 93 ? 5.043 8.358 -12.241 1.00 57.84 93 SER A O 1
ATOM 747 N N . PHE A 1 94 ? 3.347 7.747 -10.889 1.00 55.19 94 PHE A N 1
ATOM 748 C CA . PHE A 1 94 ? 3.882 6.449 -10.479 1.00 55.19 94 PHE A CA 1
ATOM 749 C C . PHE A 1 94 ? 3.490 5.338 -11.467 1.00 55.19 94 PHE A C 1
ATOM 751 O O . PHE A 1 94 ? 4.338 4.549 -11.888 1.00 55.19 94 PHE A O 1
ATOM 758 N N . ALA A 1 95 ? 2.229 5.321 -11.913 1.00 52.97 95 ALA A N 1
ATOM 759 C CA . ALA A 1 95 ? 1.702 4.313 -12.833 1.00 52.97 95 ALA A CA 1
ATOM 760 C C . ALA A 1 95 ? 2.227 4.483 -14.273 1.00 52.97 95 ALA A C 1
ATOM 762 O O . ALA A 1 95 ? 2.659 3.507 -14.891 1.00 52.97 95 ALA A O 1
ATOM 763 N N . ASN A 1 96 ? 2.287 5.716 -14.795 1.00 52.69 96 ASN A N 1
ATOM 764 C CA . ASN A 1 96 ? 2.739 5.968 -16.172 1.00 52.69 96 ASN A CA 1
ATOM 765 C C . ASN A 1 96 ? 4.269 5.976 -16.332 1.00 52.69 96 ASN A C 1
ATOM 767 O O . ASN A 1 96 ? 4.771 5.985 -17.458 1.00 52.69 96 ASN A O 1
ATOM 771 N N . ARG A 1 97 ? 5.034 5.969 -15.230 1.00 60.53 97 ARG A N 1
ATOM 772 C CA . ARG A 1 97 ? 6.509 5.994 -15.253 1.00 60.53 97 ARG A CA 1
ATOM 773 C C . ARG A 1 97 ? 7.158 4.730 -14.709 1.00 60.53 97 ARG A C 1
ATOM 775 O O . ARG A 1 97 ? 8.374 4.726 -14.516 1.00 60.53 97 ARG A O 1
ATOM 782 N N . HIS A 1 98 ? 6.400 3.653 -14.487 1.00 70.56 98 HIS A N 1
ATOM 783 C CA . HIS A 1 98 ? 7.019 2.400 -14.073 1.00 70.56 98 HIS A CA 1
ATOM 784 C C . HIS A 1 98 ? 8.027 1.953 -15.152 1.00 70.56 98 HIS A C 1
ATOM 786 O O . HIS A 1 98 ? 7.636 1.728 -16.305 1.00 70.56 98 HIS A O 1
ATOM 792 N N . PRO A 1 99 ? 9.327 1.832 -14.824 1.00 76.69 99 PRO A N 1
ATOM 793 C CA . PRO A 1 99 ? 10.393 1.726 -15.820 1.00 76.69 99 PRO A CA 1
ATOM 794 C C . PRO A 1 99 ? 10.249 0.481 -16.697 1.00 76.69 99 PRO A C 1
ATOM 796 O O . PRO A 1 99 ? 10.568 0.522 -17.883 1.00 76.69 99 PRO A O 1
ATOM 799 N N . VAL A 1 100 ? 9.698 -0.605 -16.144 1.00 83.31 100 VAL A N 1
ATOM 800 C CA . VAL A 1 100 ? 9.422 -1.835 -16.897 1.00 83.31 100 VAL A CA 1
ATOM 801 C C . VAL A 1 100 ? 8.284 -1.631 -17.896 1.00 83.31 100 VAL A C 1
ATOM 803 O O . VAL A 1 100 ? 8.404 -2.065 -19.036 1.00 83.31 100 VAL A O 1
ATOM 806 N N . THR A 1 101 ? 7.214 -0.931 -17.515 1.00 81.44 101 THR A N 1
ATOM 807 C CA . THR A 1 101 ? 6.052 -0.675 -18.385 1.00 81.44 101 THR A CA 1
ATOM 808 C C . THR A 1 101 ? 6.423 0.283 -19.514 1.00 81.44 101 THR A C 1
ATOM 810 O O . THR A 1 101 ? 6.102 0.047 -20.682 1.00 81.44 101 THR A O 1
ATOM 813 N N . TYR A 1 102 ? 7.186 1.328 -19.189 1.00 82.50 102 TYR A N 1
ATOM 814 C CA . TYR A 1 102 ? 7.733 2.249 -20.179 1.00 82.50 102 TYR A CA 1
ATOM 815 C C . TYR A 1 102 ? 8.659 1.527 -21.171 1.00 82.50 102 TYR A C 1
ATOM 817 O O . TYR A 1 102 ? 8.474 1.634 -22.383 1.00 82.50 102 TYR A O 1
ATOM 825 N N . MET A 1 103 ? 9.605 0.722 -20.676 1.00 85.69 103 MET A N 1
ATOM 826 C CA . MET A 1 103 ? 10.509 -0.070 -21.515 1.00 85.69 103 MET A CA 1
ATOM 827 C C . MET A 1 103 ? 9.749 -1.070 -22.397 1.00 85.69 103 MET A C 1
ATOM 829 O O . MET A 1 103 ? 10.004 -1.138 -23.597 1.00 85.69 103 MET A O 1
ATOM 833 N N . ALA A 1 104 ? 8.794 -1.807 -21.825 1.00 85.62 104 ALA A N 1
ATOM 834 C CA . ALA A 1 104 ? 7.958 -2.768 -22.538 1.00 85.62 104 ALA A CA 1
ATOM 835 C C . ALA A 1 104 ? 7.203 -2.112 -23.700 1.00 85.62 104 ALA A C 1
ATOM 837 O O . ALA A 1 104 ? 7.215 -2.621 -24.821 1.00 85.62 104 ALA A O 1
ATOM 838 N N . SER A 1 105 ? 6.578 -0.957 -23.445 1.00 84.56 105 SER A N 1
ATOM 839 C CA . SER A 1 105 ? 5.821 -0.229 -24.466 1.00 84.56 105 SER A CA 1
ATOM 840 C C . SER A 1 105 ? 6.719 0.315 -25.580 1.00 84.56 105 SER A C 1
ATOM 842 O O . SER A 1 105 ? 6.360 0.184 -26.748 1.00 84.56 105 SER A O 1
ATOM 844 N N . ARG A 1 106 ? 7.908 0.841 -25.254 1.00 86.69 106 ARG A N 1
ATOM 845 C CA . ARG A 1 106 ? 8.918 1.267 -26.239 1.00 86.69 106 ARG A CA 1
ATOM 846 C C . ARG A 1 106 ? 9.395 0.095 -27.098 1.00 86.69 106 ARG A C 1
ATOM 848 O O . ARG A 1 106 ? 9.340 0.184 -28.322 1.00 86.69 106 ARG A O 1
ATOM 855 N N . LEU A 1 107 ? 9.816 -1.011 -26.478 1.00 87.56 107 LEU A N 1
ATOM 856 C CA . LEU A 1 107 ? 10.293 -2.205 -27.190 1.00 87.56 107 LEU A CA 1
ATOM 857 C C . LEU A 1 107 ? 9.231 -2.747 -28.148 1.00 87.56 107 LEU A C 1
ATOM 859 O O . LEU A 1 107 ? 9.544 -3.020 -29.304 1.00 87.56 107 LEU A O 1
ATOM 863 N N . ALA A 1 108 ? 7.974 -2.819 -27.706 1.00 86.38 108 ALA A N 1
ATOM 864 C CA . ALA A 1 108 ? 6.883 -3.328 -28.525 1.00 86.38 108 ALA A CA 1
ATOM 865 C C . ALA A 1 108 ? 6.440 -2.358 -29.635 1.00 86.38 108 ALA A C 1
ATOM 867 O O . ALA A 1 108 ? 6.235 -2.795 -30.765 1.00 86.38 108 ALA A O 1
ATOM 868 N N . ARG A 1 109 ? 6.259 -1.063 -29.331 1.00 86.88 109 ARG A N 1
ATOM 869 C CA . ARG A 1 109 ? 5.635 -0.095 -30.257 1.00 86.88 109 ARG A CA 1
ATOM 870 C C . ARG A 1 109 ? 6.626 0.568 -31.205 1.00 86.88 109 ARG A C 1
ATOM 872 O O . ARG A 1 109 ? 6.258 0.847 -32.338 1.00 86.88 109 ARG A O 1
ATOM 879 N N . GLU A 1 110 ? 7.851 0.826 -30.759 1.00 87.81 110 GLU A N 1
ATOM 880 C CA . GLU A 1 110 ? 8.849 1.547 -31.563 1.00 87.81 110 GLU A CA 1
ATOM 881 C C . GLU A 1 110 ? 9.853 0.614 -32.225 1.00 87.81 110 GLU A C 1
ATOM 883 O O . GLU A 1 110 ? 10.259 0.856 -33.356 1.00 87.81 110 GLU A O 1
ATOM 888 N N . TYR A 1 111 ? 10.225 -0.469 -31.540 1.00 85.31 111 TYR A N 1
ATOM 889 C CA . TYR A 1 111 ? 11.230 -1.411 -32.033 1.00 85.31 111 TYR A CA 1
ATOM 890 C C . TYR A 1 111 ? 10.631 -2.733 -32.531 1.00 85.31 111 TYR A C 1
ATOM 892 O O . TYR A 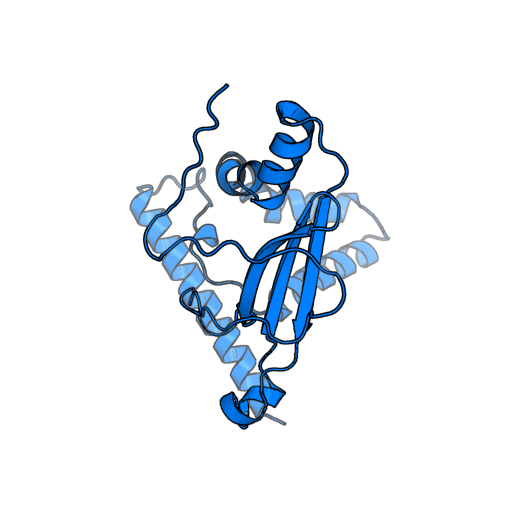1 111 ? 11.364 -3.577 -33.040 1.00 85.31 111 TYR A O 1
ATOM 900 N N . GLY A 1 112 ? 9.319 -2.953 -32.362 1.00 87.56 112 GLY A N 1
ATOM 901 C CA . GLY A 1 112 ? 8.644 -4.204 -32.737 1.00 87.56 112 GLY A CA 1
ATOM 902 C C . GLY A 1 112 ? 9.156 -5.448 -31.995 1.00 87.56 112 GLY A C 1
ATOM 903 O O . GLY A 1 112 ? 8.823 -6.575 -32.363 1.00 87.56 112 GLY A O 1
ATOM 904 N N . CYS A 1 113 ? 9.972 -5.266 -30.956 1.00 85.38 113 CYS A N 1
ATOM 905 C CA . CYS A 1 113 ? 10.649 -6.325 -30.229 1.00 85.38 113 CYS A CA 1
ATOM 906 C C . CYS A 1 113 ? 9.729 -6.890 -29.143 1.00 85.38 113 CYS A C 1
ATOM 908 O O . CYS A 1 113 ? 9.374 -6.210 -28.178 1.00 85.38 113 CYS A O 1
ATOM 910 N N . LYS A 1 114 ? 9.360 -8.164 -29.295 1.00 83.94 114 LYS A N 1
ATOM 911 C CA . LYS A 1 114 ? 8.582 -8.924 -28.302 1.00 83.94 114 LYS A CA 1
ATOM 912 C C . LYS A 1 114 ? 9.444 -9.893 -27.490 1.00 83.94 114 LYS A C 1
ATOM 914 O O . LYS A 1 114 ? 8.999 -10.384 -26.460 1.00 83.94 114 LYS A O 1
ATOM 919 N N . GLU A 1 115 ? 10.669 -10.161 -27.938 1.00 89.12 115 GLU A N 1
ATOM 920 C CA . GLU A 1 115 ? 11.577 -11.118 -27.307 1.00 89.12 115 GLU A CA 1
ATOM 921 C C . GLU A 1 115 ? 12.518 -10.414 -26.315 1.00 89.12 115 GLU A C 1
ATOM 923 O O . GLU A 1 115 ? 13.721 -10.240 -26.530 1.00 89.12 115 GLU A O 1
ATOM 928 N N . TRP A 1 116 ? 11.947 -10.003 -25.188 1.00 89.75 116 TRP A N 1
ATOM 929 C CA . TRP A 1 116 ? 12.679 -9.458 -24.050 1.00 89.75 116 TRP A CA 1
ATOM 930 C C . TRP A 1 116 ? 12.124 -10.031 -22.744 1.00 89.75 116 TRP A C 1
ATOM 932 O O . TRP A 1 116 ? 11.003 -10.533 -22.693 1.00 89.75 116 TRP A O 1
ATOM 942 N N . ARG A 1 117 ? 12.921 -9.994 -21.675 1.00 87.81 117 ARG A N 1
ATOM 943 C CA . ARG A 1 117 ? 12.529 -10.516 -20.357 1.00 87.81 117 ARG A CA 1
ATOM 944 C C . ARG A 1 117 ? 13.277 -9.814 -19.237 1.00 87.81 117 ARG A C 1
ATOM 946 O O . ARG A 1 117 ? 14.464 -9.526 -19.373 1.00 87.81 117 ARG A O 1
ATOM 953 N N . VAL A 1 118 ? 12.592 -9.578 -18.124 1.00 87.38 118 VAL A N 1
ATOM 954 C CA . VAL A 1 118 ? 13.213 -9.124 -16.874 1.00 87.38 118 VAL A CA 1
ATOM 955 C C . VAL A 1 118 ? 13.430 -10.345 -15.994 1.00 87.38 118 VAL A C 1
ATOM 957 O O . VAL A 1 118 ? 12.527 -11.158 -15.822 1.00 87.38 118 VAL A O 1
ATOM 960 N N . LEU A 1 119 ? 14.635 -10.489 -15.460 1.00 85.06 119 LEU A N 1
ATOM 961 C CA . LEU A 1 119 ? 14.990 -11.502 -14.479 1.00 85.06 119 LEU A CA 1
ATOM 962 C C . LEU A 1 119 ? 15.306 -10.808 -13.165 1.00 85.06 119 LEU A C 1
ATOM 964 O O . LEU A 1 119 ? 16.041 -9.824 -13.149 1.00 85.06 119 LEU A O 1
ATOM 968 N N . VAL A 1 120 ? 14.777 -11.343 -12.075 1.00 84.44 120 VAL A N 1
ATOM 969 C CA . VAL A 1 120 ? 15.108 -10.918 -10.718 1.00 84.44 120 VAL A CA 1
ATOM 970 C C . VAL A 1 120 ? 15.551 -12.157 -9.954 1.00 84.44 120 VAL A C 1
ATOM 972 O O . VAL A 1 120 ? 14.923 -13.209 -10.063 1.00 84.44 120 VAL A O 1
ATOM 975 N N . ARG A 1 121 ? 16.664 -12.046 -9.236 1.00 78.88 121 ARG A N 1
ATOM 976 C CA . ARG A 1 121 ? 17.245 -13.102 -8.416 1.00 78.88 121 ARG A CA 1
ATOM 977 C C . ARG A 1 121 ? 17.554 -12.544 -7.036 1.00 78.88 121 ARG A C 1
ATOM 979 O O . ARG A 1 121 ? 18.246 -11.536 -6.924 1.00 78.88 121 ARG A O 1
ATOM 986 N N . GLU A 1 122 ? 17.068 -13.230 -6.016 1.00 77.38 122 GLU A N 1
ATOM 987 C CA . GLU A 1 122 ? 17.471 -13.009 -4.631 1.00 77.38 122 GLU A CA 1
ATOM 988 C C . GLU A 1 122 ? 18.742 -13.819 -4.349 1.00 77.38 122 GLU A C 1
ATOM 990 O O . GLU A 1 122 ? 18.784 -15.027 -4.587 1.00 77.38 122 GLU A O 1
ATOM 995 N N . ASP A 1 123 ? 19.774 -13.132 -3.870 1.00 67.19 123 ASP A N 1
ATOM 996 C CA . ASP A 1 123 ? 21.059 -13.686 -3.466 1.00 67.19 123 ASP A CA 1
ATOM 997 C C . ASP A 1 123 ? 21.268 -13.433 -1.966 1.00 67.19 123 ASP A C 1
ATOM 999 O O . ASP A 1 123 ? 20.952 -12.360 -1.438 1.00 67.19 123 ASP A O 1
ATOM 1003 N N . ALA A 1 124 ? 21.834 -14.421 -1.271 1.00 62.41 124 ALA A N 1
ATOM 1004 C CA . ALA A 1 124 ? 22.371 -14.187 0.063 1.00 62.41 124 ALA A CA 1
ATOM 1005 C C . ALA A 1 124 ? 23.564 -13.213 -0.042 1.00 62.41 124 ALA A C 1
ATOM 1007 O O . ALA A 1 124 ? 24.349 -13.338 -0.990 1.00 62.41 124 ALA A O 1
ATOM 1008 N N . PRO A 1 125 ? 23.717 -12.257 0.893 1.00 62.94 125 PRO A N 1
ATOM 1009 C CA . PRO A 1 125 ? 24.873 -11.372 0.921 1.00 62.94 125 PRO A CA 1
ATOM 1010 C C . PRO A 1 125 ? 26.156 -12.190 1.053 1.00 62.94 125 PRO A C 1
ATOM 1012 O O . PRO A 1 125 ? 26.161 -13.235 1.708 1.00 62.94 125 PRO A O 1
ATOM 1015 N N . ASP A 1 126 ? 27.246 -11.699 0.471 1.00 62.47 126 ASP A N 1
ATOM 1016 C CA . ASP A 1 126 ? 28.551 -12.335 0.626 1.00 62.47 126 ASP A CA 1
ATOM 1017 C C . ASP A 1 126 ? 28.927 -12.402 2.119 1.00 62.47 126 ASP A C 1
ATOM 1019 O O . ASP A 1 126 ? 28.929 -11.385 2.823 1.00 62.47 126 ASP A O 1
ATOM 1023 N N . ALA A 1 127 ? 29.194 -13.613 2.614 1.00 56.69 127 ALA A N 1
ATOM 1024 C CA . ALA A 1 127 ? 29.430 -13.879 4.029 1.00 56.69 127 ALA A CA 1
ATOM 1025 C C . ALA A 1 127 ? 30.678 -13.152 4.561 1.00 56.69 127 ALA A C 1
ATOM 1027 O O . ALA A 1 127 ? 30.715 -12.808 5.744 1.00 56.69 127 ALA A O 1
ATOM 1028 N N . GLU A 1 128 ? 31.662 -12.870 3.698 1.00 58.97 128 GLU A N 1
ATOM 1029 C CA . GLU A 1 128 ? 32.881 -12.145 4.075 1.00 58.97 128 GLU A CA 1
ATOM 1030 C C . GLU A 1 128 ? 32.667 -10.625 4.183 1.00 58.97 128 GLU A C 1
ATOM 1032 O O . GLU A 1 128 ? 33.256 -9.989 5.056 1.00 58.97 128 GLU A O 1
ATOM 1037 N N . GLU A 1 129 ? 31.809 -10.025 3.345 1.00 55.56 129 GLU A N 1
ATOM 1038 C CA . GLU A 1 129 ? 31.512 -8.579 3.402 1.00 55.56 129 GLU A CA 1
ATOM 1039 C C . GLU A 1 129 ? 30.402 -8.243 4.421 1.00 55.56 129 GLU A C 1
ATOM 1041 O O . GLU A 1 129 ? 30.396 -7.139 4.968 1.00 55.56 129 GLU A O 1
ATOM 1046 N N . ALA A 1 130 ? 29.465 -9.160 4.692 1.00 55.53 130 ALA A N 1
ATOM 1047 C CA . ALA A 1 130 ? 28.268 -8.868 5.488 1.00 55.53 130 ALA A CA 1
ATOM 1048 C C . ALA A 1 130 ? 28.353 -9.273 6.972 1.00 55.53 130 ALA A C 1
ATOM 1050 O O . ALA A 1 130 ? 27.556 -8.778 7.773 1.00 55.53 130 ALA A O 1
ATOM 1051 N N . GLY A 1 131 ? 29.288 -10.146 7.371 1.00 58.81 131 GLY A N 1
ATOM 1052 C CA . GLY A 1 131 ? 29.398 -10.620 8.758 1.00 58.81 131 GLY A CA 1
ATOM 1053 C C . GLY A 1 131 ? 28.057 -11.147 9.294 1.00 58.81 131 GLY A C 1
ATOM 1054 O O . GLY A 1 131 ? 27.361 -11.881 8.603 1.00 58.81 131 GLY A O 1
ATOM 1055 N N . ALA A 1 132 ? 27.625 -10.722 10.487 1.00 53.75 132 ALA A N 1
ATOM 1056 C CA . ALA A 1 132 ? 26.306 -11.081 11.043 1.00 53.75 132 ALA A CA 1
ATOM 1057 C C . ALA A 1 132 ? 25.098 -10.546 10.230 1.00 53.75 132 ALA A C 1
ATOM 1059 O O . ALA A 1 132 ? 23.966 -10.976 10.446 1.00 53.75 132 ALA A O 1
ATOM 1060 N N . GLY A 1 133 ? 25.323 -9.629 9.282 1.00 50.47 133 GLY A N 1
ATOM 1061 C CA . GLY A 1 133 ? 24.320 -9.117 8.346 1.00 50.47 133 GLY A CA 1
ATOM 1062 C C . GLY A 1 133 ? 23.979 -10.075 7.199 1.00 50.47 133 GLY A C 1
ATOM 1063 O O . GLY A 1 133 ? 23.002 -9.833 6.495 1.00 50.47 133 GLY A O 1
ATOM 1064 N N . CYS A 1 134 ? 24.713 -11.182 7.019 1.00 52.00 134 CYS A N 1
ATOM 1065 C CA . CYS A 1 134 ? 24.355 -12.230 6.050 1.00 52.00 134 CYS A CA 1
ATOM 1066 C C . CYS A 1 134 ? 23.067 -12.983 6.436 1.00 52.00 134 CYS A C 1
ATOM 1068 O O . CYS A 1 134 ? 22.408 -13.560 5.577 1.00 52.00 134 CYS A O 1
ATOM 1070 N N . VAL A 1 135 ? 22.693 -12.941 7.721 1.00 51.94 135 VAL A N 1
ATOM 1071 C CA . VAL A 1 135 ? 21.493 -13.593 8.271 1.00 51.94 135 VAL A CA 1
ATOM 1072 C C . VAL A 1 135 ? 20.230 -12.748 8.044 1.00 51.94 135 VAL A C 1
ATOM 1074 O O . VAL A 1 135 ? 19.126 -13.285 8.024 1.00 51.94 135 VAL A O 1
ATOM 1077 N N . THR A 1 136 ? 20.371 -11.430 7.862 1.00 53.41 136 THR A N 1
ATOM 1078 C CA . THR A 1 136 ? 19.240 -10.483 7.784 1.00 53.41 136 THR A CA 1
ATOM 1079 C C . THR A 1 136 ? 19.174 -9.689 6.480 1.00 53.41 136 THR A C 1
ATOM 1081 O O . THR A 1 136 ? 18.118 -9.152 6.146 1.00 53.41 136 THR A O 1
ATOM 1084 N N . GLY A 1 137 ? 20.272 -9.605 5.728 1.00 55.69 137 GLY A N 1
ATOM 1085 C CA . GLY A 1 137 ? 20.320 -8.954 4.427 1.00 55.69 137 GLY A CA 1
ATOM 1086 C C . GLY A 1 137 ? 19.861 -9.885 3.309 1.00 55.69 137 GLY A C 1
ATOM 1087 O O . GLY A 1 137 ? 20.218 -11.056 3.274 1.00 55.69 137 GLY A O 1
ATOM 1088 N N . THR A 1 138 ? 19.106 -9.355 2.352 1.00 61.34 138 THR A N 1
ATOM 1089 C CA . THR A 1 138 ? 18.860 -10.014 1.062 1.00 61.34 138 THR A CA 1
ATOM 1090 C C . THR A 1 138 ? 19.382 -9.086 -0.021 1.00 61.34 138 THR A C 1
ATOM 1092 O O . THR A 1 138 ? 18.932 -7.936 -0.120 1.00 61.34 138 THR A O 1
ATOM 1095 N N . GLU A 1 139 ? 20.344 -9.558 -0.811 1.00 70.00 139 GLU A N 1
ATOM 1096 C CA . GLU A 1 139 ? 20.738 -8.872 -2.033 1.00 70.00 139 GLU A CA 1
ATOM 1097 C C . GLU A 1 139 ? 19.810 -9.294 -3.168 1.00 70.00 139 GLU A C 1
ATOM 1099 O O . GLU A 1 139 ? 19.412 -10.443 -3.306 1.00 70.00 139 GLU A O 1
ATOM 1104 N N . MET A 1 140 ? 19.453 -8.337 -4.002 1.00 71.88 140 MET A N 1
ATOM 1105 C CA . MET A 1 140 ? 18.612 -8.514 -5.169 1.00 71.88 140 MET A CA 1
ATOM 1106 C C . MET A 1 140 ? 19.434 -8.178 -6.397 1.00 71.88 140 MET A C 1
ATOM 1108 O O . MET A 1 140 ? 19.927 -7.060 -6.517 1.00 71.88 140 MET A O 1
ATOM 1112 N N . ALA A 1 141 ? 19.557 -9.112 -7.329 1.00 80.00 141 ALA A N 1
ATOM 1113 C CA . ALA A 1 141 ? 20.064 -8.865 -8.667 1.00 80.00 141 ALA A CA 1
ATOM 1114 C C . ALA A 1 141 ? 18.887 -8.810 -9.645 1.00 80.00 141 ALA A C 1
ATOM 1116 O O . ALA A 1 141 ? 18.118 -9.758 -9.749 1.00 80.00 141 ALA A O 1
ATOM 1117 N N . ALA A 1 142 ? 18.754 -7.721 -10.395 1.00 82.62 142 ALA A N 1
ATOM 1118 C CA . ALA A 1 142 ? 17.776 -7.590 -11.467 1.00 82.62 142 ALA A CA 1
ATOM 1119 C C . ALA A 1 142 ? 18.492 -7.382 -12.803 1.00 82.62 142 ALA A C 1
ATOM 1121 O O . ALA A 1 142 ? 19.497 -6.678 -12.871 1.00 82.62 142 ALA A O 1
ATOM 1122 N N . GLY A 1 143 ? 17.983 -7.971 -13.879 1.00 87.19 143 GLY A N 1
ATOM 1123 C CA . GLY A 1 143 ? 18.539 -7.830 -15.218 1.00 87.19 143 GLY A CA 1
ATOM 1124 C C . GLY A 1 143 ? 17.473 -7.855 -16.300 1.00 87.19 143 GLY A C 1
ATOM 1125 O O . GLY A 1 143 ? 16.446 -8.508 -16.164 1.00 87.19 143 GLY A O 1
ATOM 1126 N N . VAL A 1 144 ? 17.726 -7.145 -17.392 1.00 87.56 144 VAL A N 1
ATOM 1127 C CA . VAL A 1 144 ? 16.897 -7.128 -18.596 1.00 87.56 144 VAL A CA 1
ATOM 1128 C C . VAL A 1 144 ? 17.654 -7.850 -19.696 1.00 87.56 144 VAL A C 1
ATOM 1130 O O . VAL A 1 144 ? 18.809 -7.523 -19.975 1.00 87.56 144 VAL A O 1
ATOM 1133 N N . LEU A 1 145 ? 17.004 -8.817 -20.333 1.00 89.50 145 LEU A N 1
ATOM 1134 C CA . LEU A 1 145 ? 17.516 -9.505 -21.507 1.00 89.50 145 LEU A CA 1
ATOM 1135 C C . LEU A 1 145 ? 16.699 -9.115 -22.732 1.00 89.50 145 LEU A C 1
ATOM 1137 O O . LEU A 1 145 ? 15.474 -9.062 -22.664 1.00 89.50 145 LEU A O 1
ATOM 1141 N N . VAL A 1 146 ? 17.384 -8.920 -23.854 1.00 88.88 146 VAL A N 1
ATOM 1142 C CA . VAL A 1 146 ? 16.795 -8.705 -25.181 1.00 88.88 146 VAL A CA 1
ATOM 1143 C C . VAL A 1 146 ? 17.445 -9.707 -26.132 1.00 88.88 146 VAL A C 1
ATOM 1145 O O . VAL A 1 146 ? 18.673 -9.771 -26.207 1.00 88.88 146 VAL A O 1
ATOM 1148 N N . HIS A 1 147 ? 16.643 -10.535 -26.805 1.00 88.94 147 HIS A N 1
ATOM 1149 C CA . HIS A 1 147 ? 17.115 -11.606 -27.704 1.00 88.94 147 HIS A CA 1
ATOM 1150 C C . HIS A 1 147 ? 18.154 -12.531 -27.035 1.00 88.94 147 HIS A C 1
ATOM 1152 O O . HIS A 1 147 ? 19.224 -12.817 -27.578 1.00 88.94 147 HIS A O 1
ATOM 1158 N N . GLY A 1 148 ? 17.900 -12.895 -25.772 1.00 82.62 148 GLY A N 1
ATOM 1159 C CA . GLY A 1 148 ? 18.795 -13.732 -24.965 1.00 82.62 148 GLY A CA 1
ATOM 1160 C C . GLY A 1 148 ? 20.103 -13.069 -24.508 1.00 82.62 148 GLY A C 1
ATOM 1161 O O . GLY A 1 148 ? 20.865 -13.699 -23.778 1.00 82.62 148 GLY A O 1
ATOM 1162 N N . LYS A 1 149 ? 20.367 -11.806 -24.871 1.00 84.12 149 LYS A N 1
ATOM 1163 C CA . LYS A 1 149 ? 21.549 -11.048 -24.434 1.00 84.12 149 LYS A CA 1
ATOM 1164 C C . LYS A 1 149 ? 21.205 -10.143 -23.262 1.00 84.12 149 LYS A C 1
ATOM 1166 O O . LYS A 1 149 ? 20.164 -9.492 -23.270 1.00 84.12 149 LYS A O 1
ATOM 1171 N N . VAL A 1 150 ? 22.090 -10.072 -22.270 1.00 83.69 150 VAL A N 1
ATOM 1172 C CA . VAL A 1 150 ? 21.936 -9.145 -21.141 1.00 83.69 150 VAL A CA 1
ATOM 1173 C C . VAL A 1 150 ? 22.107 -7.718 -21.654 1.00 83.69 150 VAL A C 1
ATOM 1175 O O . VAL A 1 150 ? 23.181 -7.344 -22.114 1.00 83.69 150 VAL A O 1
ATOM 1178 N N . PHE A 1 151 ? 21.033 -6.940 -21.582 1.00 83.31 151 PHE A N 1
ATOM 1179 C CA . PHE A 1 151 ? 21.000 -5.543 -21.995 1.00 83.31 151 PHE A CA 1
ATOM 1180 C C . PHE A 1 151 ? 21.381 -4.611 -20.840 1.00 83.31 151 PHE A C 1
ATOM 1182 O O . PHE A 1 151 ? 22.169 -3.687 -21.012 1.00 83.31 151 PHE A O 1
ATOM 1189 N N . ALA A 1 152 ? 20.855 -4.879 -19.643 1.00 82.81 152 ALA A N 1
ATOM 1190 C CA . ALA A 1 152 ? 21.170 -4.133 -18.430 1.00 82.81 152 ALA A CA 1
ATOM 1191 C C . ALA A 1 152 ? 21.046 -5.041 -17.205 1.00 82.81 152 ALA A C 1
ATOM 1193 O O . ALA A 1 152 ? 20.222 -5.952 -17.199 1.00 82.81 152 ALA A O 1
ATOM 1194 N N . ALA A 1 153 ? 21.836 -4.791 -16.162 1.00 82.75 153 ALA A N 1
ATOM 1195 C CA . ALA A 1 153 ? 21.705 -5.469 -14.877 1.00 82.75 153 ALA A CA 1
ATOM 1196 C C . ALA A 1 153 ? 22.099 -4.541 -13.724 1.00 82.75 153 ALA A C 1
ATOM 1198 O O . ALA A 1 153 ? 22.970 -3.684 -13.873 1.00 82.75 153 ALA A O 1
ATOM 1199 N N . ALA A 1 154 ? 21.460 -4.724 -12.575 1.00 78.19 154 ALA A N 1
ATOM 1200 C CA . ALA A 1 154 ? 21.701 -3.984 -11.348 1.00 78.19 154 ALA A CA 1
ATOM 1201 C C . ALA A 1 154 ? 21.616 -4.921 -10.138 1.00 78.19 154 ALA A C 1
ATOM 1203 O O . ALA A 1 154 ? 20.926 -5.939 -10.179 1.00 78.19 154 ALA A O 1
ATOM 1204 N N . ARG A 1 155 ? 22.310 -4.562 -9.056 1.00 76.19 155 ARG A N 1
ATOM 1205 C CA . ARG A 1 155 ? 22.167 -5.192 -7.740 1.00 76.19 155 ARG A CA 1
ATOM 1206 C C . ARG A 1 155 ? 21.734 -4.144 -6.715 1.00 76.19 155 ARG A C 1
ATOM 1208 O O . ARG A 1 155 ? 22.181 -3.000 -6.801 1.00 76.19 155 ARG A O 1
ATOM 1215 N N . GLY A 1 156 ? 20.888 -4.519 -5.764 1.00 68.81 156 GLY A N 1
ATOM 1216 C CA . GLY A 1 156 ? 20.439 -3.666 -4.663 1.00 68.81 156 GLY A CA 1
ATOM 1217 C C . GLY A 1 156 ? 20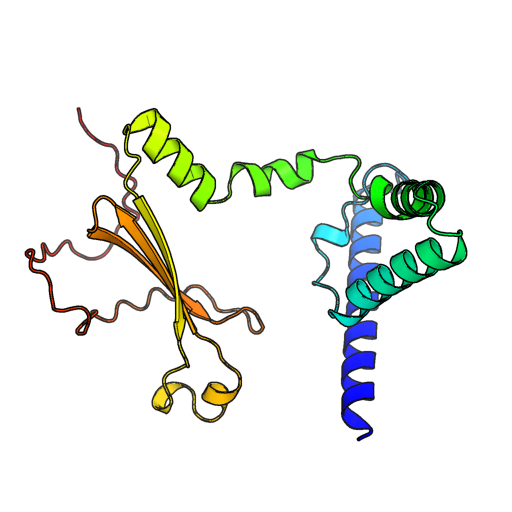.101 -4.489 -3.423 1.00 68.81 156 GLY A C 1
ATOM 1218 O O . GLY A 1 156 ? 19.756 -5.655 -3.542 1.00 68.81 156 GLY A O 1
ATOM 1219 N N . ALA A 1 157 ? 20.209 -3.906 -2.233 1.00 63.81 157 ALA A N 1
ATOM 1220 C CA . ALA A 1 157 ? 19.759 -4.555 -1.001 1.00 63.81 157 ALA A CA 1
ATOM 1221 C C . ALA A 1 157 ? 18.261 -4.291 -0.777 1.00 63.81 157 ALA A C 1
ATOM 1223 O O . ALA A 1 157 ? 17.755 -3.231 -1.157 1.00 63.81 157 ALA A O 1
ATOM 1224 N N . ARG A 1 158 ? 17.547 -5.238 -0.156 1.00 47.72 158 ARG A N 1
ATOM 1225 C CA . ARG A 1 158 ? 16.135 -5.058 0.220 1.00 47.72 158 ARG A CA 1
ATOM 1226 C C . ARG A 1 158 ? 15.984 -3.858 1.170 1.00 47.72 158 ARG A C 1
ATOM 1228 O O . ARG A 1 158 ? 16.763 -3.691 2.107 1.00 47.72 158 ARG A O 1
ATOM 1235 N N . ALA A 1 159 ? 14.987 -3.015 0.913 1.00 38.19 159 ALA A N 1
ATOM 1236 C CA . ALA A 1 159 ? 14.754 -1.774 1.644 1.00 38.19 159 ALA A CA 1
ATOM 1237 C C . ALA A 1 159 ? 14.298 -2.031 3.096 1.00 38.19 159 ALA A C 1
ATOM 1239 O O . ALA A 1 159 ? 13.145 -2.356 3.355 1.00 38.19 159 ALA A O 1
ATOM 1240 N N . GLY A 1 160 ? 15.239 -1.862 4.024 1.00 35.72 160 GLY A N 1
ATOM 1241 C CA . GLY A 1 160 ? 15.031 -1.582 5.455 1.00 35.72 160 GLY A CA 1
ATOM 1242 C C . GLY A 1 160 ? 16.101 -0.637 6.030 1.00 35.72 160 GLY A C 1
ATOM 1243 O O . GLY A 1 160 ? 15.963 -0.112 7.127 1.00 35.72 160 GLY A O 1
ATOM 1244 N N . VAL A 1 161 ? 17.154 -0.369 5.256 1.00 33.69 161 VAL A N 1
ATOM 1245 C CA . VAL A 1 161 ? 18.187 0.642 5.489 1.00 33.69 161 VAL A CA 1
ATOM 1246 C C . VAL A 1 161 ? 18.403 1.288 4.131 1.00 33.69 161 VAL A C 1
ATOM 1248 O O . VAL A 1 161 ? 18.663 0.567 3.173 1.00 33.69 161 VAL A O 1
ATOM 1251 N N . THR A 1 162 ? 18.237 2.604 4.009 1.00 28.02 162 THR A N 1
ATOM 1252 C CA . THR A 1 162 ? 18.400 3.357 2.755 1.00 28.02 162 THR A CA 1
ATOM 1253 C C . THR A 1 162 ? 19.742 3.040 2.080 1.00 28.02 162 THR A C 1
ATOM 1255 O O . THR A 1 162 ? 20.783 3.504 2.552 1.00 28.02 162 THR A O 1
ATOM 1258 N N . PRO A 1 163 ? 19.781 2.325 0.938 1.00 30.53 163 PRO A N 1
ATOM 1259 C CA . PRO A 1 163 ? 21.016 2.149 0.203 1.00 30.53 163 PRO A CA 1
ATOM 1260 C C . PRO A 1 163 ? 21.024 3.165 -0.934 1.00 30.53 163 PRO A C 1
ATOM 1262 O O . PRO A 1 163 ? 20.347 3.026 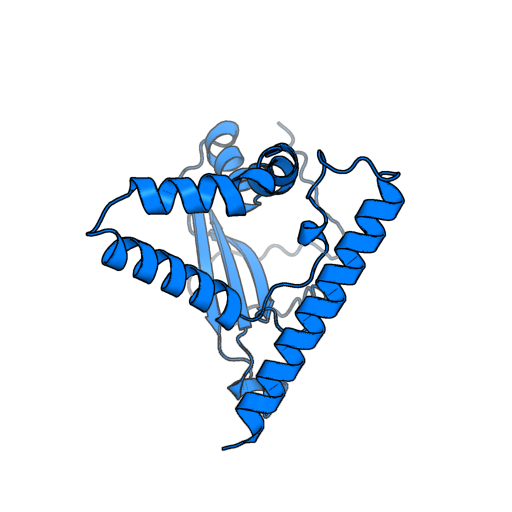-1.952 1.00 30.53 163 PRO A O 1
ATOM 1265 N N . ARG A 1 164 ? 21.839 4.205 -0.763 1.00 30.39 164 ARG A N 1
ATOM 1266 C CA . ARG A 1 164 ? 22.332 5.046 -1.856 1.00 30.39 164 ARG A CA 1
ATOM 1267 C C . ARG A 1 164 ? 22.797 4.138 -2.999 1.00 30.39 164 ARG A C 1
ATOM 1269 O O . ARG A 1 164 ? 23.725 3.356 -2.798 1.00 30.39 164 ARG A O 1
ATOM 1276 N N . TRP A 1 165 ? 22.171 4.261 -4.173 1.00 32.50 165 TRP A N 1
ATOM 1277 C CA . TRP A 1 165 ? 22.503 3.522 -5.395 1.00 32.50 165 TRP A CA 1
ATOM 1278 C C . TRP A 1 165 ? 24.018 3.531 -5.648 1.00 32.50 165 TRP A C 1
ATOM 1280 O O . TRP A 1 165 ? 24.578 4.507 -6.150 1.00 32.50 165 TRP A O 1
ATOM 1290 N N . ARG A 1 166 ? 24.713 2.452 -5.273 1.00 31.91 166 ARG A N 1
ATOM 1291 C CA . ARG A 1 166 ? 26.122 2.255 -5.616 1.00 31.91 166 ARG A CA 1
ATOM 1292 C C . ARG A 1 166 ? 26.176 1.442 -6.893 1.00 31.91 166 ARG A C 1
ATOM 1294 O O . ARG A 1 166 ? 25.968 0.234 -6.884 1.00 31.91 166 ARG A O 1
ATOM 1301 N N . ARG A 1 167 ? 26.544 2.102 -7.989 1.00 32.72 167 ARG A N 1
ATOM 1302 C CA . ARG A 1 167 ? 27.066 1.431 -9.179 1.00 32.72 167 ARG A CA 1
ATOM 1303 C C . ARG A 1 167 ? 28.423 0.815 -8.806 1.00 32.72 167 ARG A C 1
ATOM 1305 O O . ARG A 1 167 ? 29.457 1.455 -8.952 1.00 32.72 167 ARG A O 1
ATOM 1312 N N . ARG A 1 168 ? 28.433 -0.395 -8.238 1.00 32.06 168 ARG A N 1
ATOM 1313 C CA . ARG A 1 168 ? 29.664 -1.189 -8.115 1.00 32.06 168 ARG A CA 1
ATOM 1314 C C . ARG A 1 168 ? 29.865 -1.936 -9.432 1.00 32.06 168 ARG A C 1
ATOM 1316 O O . ARG A 1 168 ? 29.292 -2.994 -9.665 1.00 32.06 168 ARG A O 1
ATOM 1323 N N . GLU A 1 169 ? 30.698 -1.365 -10.294 1.00 34.59 169 GLU A N 1
ATOM 1324 C CA . GLU A 1 169 ? 31.332 -2.069 -11.408 1.00 34.59 169 GLU A CA 1
ATOM 1325 C C . GLU A 1 169 ? 32.322 -3.093 -10.833 1.00 34.59 169 GLU A C 1
ATOM 1327 O O . GLU A 1 169 ? 33.513 -2.838 -10.673 1.00 34.59 169 GLU A O 1
ATOM 1332 N N . ARG A 1 170 ? 31.826 -4.281 -10.479 1.00 32.00 170 ARG A N 1
ATOM 1333 C CA . ARG A 1 170 ? 32.673 -5.465 -10.322 1.00 32.00 170 ARG A CA 1
ATOM 1334 C C . ARG A 1 170 ? 32.281 -6.481 -11.383 1.00 32.00 170 ARG A C 1
ATOM 1336 O O . ARG A 1 170 ? 31.351 -7.260 -11.229 1.00 32.00 170 ARG A O 1
ATOM 1343 N N . ARG A 1 171 ? 32.999 -6.375 -12.503 1.00 32.16 171 ARG A N 1
ATOM 1344 C CA . ARG A 1 171 ? 33.413 -7.441 -13.424 1.00 32.16 171 ARG A CA 1
ATOM 1345 C C . ARG A 1 171 ? 32.787 -8.811 -13.105 1.00 32.16 171 ARG A C 1
ATOM 1347 O O . ARG A 1 171 ? 33.320 -9.569 -12.300 1.00 32.16 171 ARG A O 1
ATOM 1354 N N . TRP A 1 172 ? 31.697 -9.131 -13.800 1.00 33.47 172 TRP A N 1
ATOM 1355 C CA . TRP A 1 172 ? 31.044 -10.441 -13.803 1.00 33.47 172 TRP A CA 1
ATOM 1356 C C . TRP A 1 172 ? 31.960 -11.510 -14.430 1.00 33.47 172 TRP A C 1
ATOM 1358 O O . TRP A 1 172 ? 31.805 -11.883 -15.590 1.00 33.47 172 TRP A O 1
ATOM 1368 N N . ARG A 1 173 ? 32.935 -12.024 -13.673 1.00 27.55 173 ARG A N 1
ATOM 1369 C CA . ARG A 1 173 ? 33.536 -13.337 -13.947 1.00 27.55 173 ARG A CA 1
ATOM 1370 C C . ARG A 1 173 ? 32.724 -14.360 -13.165 1.00 27.55 173 ARG A C 1
ATOM 1372 O O . ARG A 1 173 ? 32.994 -14.519 -11.988 1.00 27.55 173 ARG A O 1
ATOM 1379 N N . LEU A 1 174 ? 31.705 -14.948 -13.796 1.00 28.78 174 LEU A N 1
ATOM 1380 C CA . LEU A 1 174 ? 31.083 -16.252 -13.456 1.00 28.78 174 LEU A CA 1
ATOM 1381 C C . LEU A 1 174 ? 29.778 -16.525 -14.233 1.00 28.78 174 LEU A C 1
ATOM 1383 O O . LEU A 1 174 ? 29.139 -17.546 -14.021 1.00 28.78 174 LEU A O 1
ATOM 1387 N N . TRP A 1 175 ? 29.415 -15.678 -15.203 1.00 29.06 175 TRP A N 1
ATOM 1388 C CA . TRP A 1 175 ? 28.443 -16.018 -16.258 1.00 29.06 175 TRP A CA 1
ATOM 1389 C C . TRP A 1 175 ? 29.139 -16.317 -17.599 1.00 29.06 175 TRP A C 1
ATOM 1391 O O . TRP A 1 175 ? 28.654 -16.007 -18.682 1.00 29.06 175 TRP A O 1
ATOM 1401 N N . THR A 1 176 ? 30.325 -16.927 -17.531 1.00 31.36 176 THR A N 1
ATOM 1402 C CA . THR A 1 176 ? 31.074 -17.426 -18.690 1.00 31.36 176 THR A CA 1
ATOM 1403 C C . 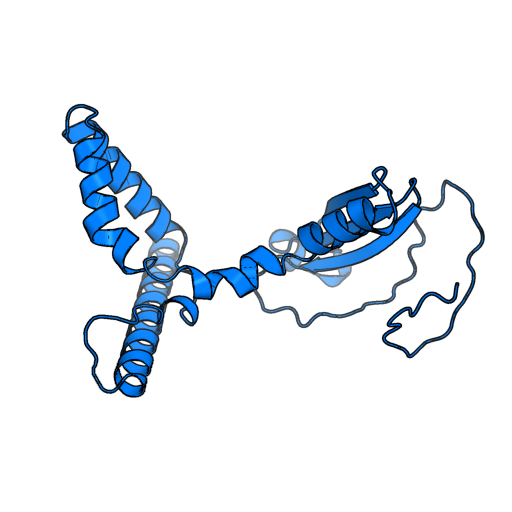THR A 1 176 ? 30.643 -18.844 -19.037 1.00 31.36 176 THR A C 1
ATOM 1405 O O . THR A 1 176 ? 31.353 -19.812 -18.781 1.00 31.36 176 THR A O 1
ATOM 1408 N N . ARG A 1 177 ? 29.493 -18.958 -19.690 1.00 28.53 177 ARG A N 1
ATOM 1409 C CA . ARG A 1 177 ? 29.324 -19.907 -20.789 1.00 28.53 177 ARG A CA 1
ATOM 1410 C C . ARG A 1 177 ? 28.258 -19.297 -21.679 1.00 28.53 177 ARG A C 1
ATOM 1412 O O . ARG A 1 177 ? 27.111 -19.247 -21.273 1.00 28.53 177 ARG A O 1
ATOM 1419 N N . TRP A 1 178 ? 28.699 -18.760 -22.808 1.00 25.91 178 TRP A N 1
ATOM 1420 C CA . TRP A 1 178 ? 28.002 -18.439 -24.061 1.00 25.91 178 TRP A CA 1
ATOM 1421 C C . TRP A 1 178 ? 28.660 -17.178 -24.632 1.00 25.91 178 TRP A C 1
ATOM 1423 O O . TRP A 1 178 ? 28.605 -16.090 -24.067 1.00 25.91 178 TRP A O 1
ATOM 1433 N N . GLY A 1 179 ? 29.452 -17.411 -25.679 1.00 32.12 179 GLY A N 1
ATOM 1434 C CA . GLY A 1 179 ? 30.457 -16.493 -26.193 1.00 32.12 179 GLY A CA 1
ATOM 1435 C C . GLY A 1 179 ? 29.890 -15.272 -26.909 1.00 32.12 179 GLY A C 1
ATOM 1436 O O . GLY A 1 179 ? 28.838 -15.321 -27.540 1.00 32.12 179 GLY A O 1
ATOM 1437 N N . GLY A 1 180 ? 30.658 -14.185 -26.861 1.00 25.44 180 GLY A N 1
ATOM 1438 C CA . GLY A 1 180 ? 30.407 -12.992 -27.661 1.00 25.44 180 GLY A CA 1
ATOM 1439 C C . GLY A 1 180 ? 31.165 -11.774 -27.148 1.00 25.44 180 GLY A C 1
ATOM 1440 O O . GLY A 1 180 ? 30.627 -11.021 -26.353 1.00 25.44 180 GLY A O 1
ATOM 1441 N N . ARG A 1 181 ? 32.421 -11.638 -27.597 1.00 26.23 181 ARG A N 1
ATOM 1442 C CA . ARG A 1 181 ? 33.321 -10.462 -27.599 1.00 26.23 181 ARG A CA 1
ATOM 1443 C C . ARG A 1 181 ? 32.872 -9.218 -26.807 1.00 26.23 181 ARG A C 1
ATOM 1445 O O . ARG A 1 181 ? 31.953 -8.508 -27.201 1.00 26.23 181 ARG A O 1
ATOM 1452 N N . SER A 1 182 ? 33.639 -8.918 -25.758 1.00 26.69 182 SER A N 1
ATOM 1453 C CA . SER A 1 182 ? 33.612 -7.661 -25.005 1.00 26.69 182 SER A CA 1
ATOM 1454 C C . SER A 1 182 ? 34.144 -6.520 -25.881 1.00 26.69 182 SER A C 1
ATOM 1456 O O . SER A 1 182 ? 35.281 -6.588 -26.341 1.00 26.69 182 SER A O 1
ATOM 1458 N N . LEU A 1 183 ? 33.334 -5.488 -26.115 1.00 25.44 183 LEU A N 1
ATOM 1459 C CA . LEU A 1 183 ? 33.785 -4.194 -26.629 1.00 25.44 183 LEU A CA 1
ATOM 1460 C C . LEU A 1 183 ? 33.870 -3.245 -25.433 1.00 25.44 183 LEU A C 1
ATOM 1462 O O . LEU A 1 183 ? 32.864 -2.972 -24.779 1.00 25.44 183 LEU A O 1
ATOM 1466 N N . GLU A 1 184 ? 35.087 -2.818 -25.110 1.00 28.97 184 GLU A N 1
ATOM 1467 C CA . GLU A 1 184 ? 35.349 -1.818 -24.081 1.00 28.97 184 GLU A CA 1
ATOM 1468 C C . GLU A 1 184 ? 34.902 -0.443 -24.589 1.00 28.97 184 GLU A C 1
ATOM 1470 O O . GLU A 1 184 ? 35.360 0.017 -25.632 1.00 28.97 184 GLU A O 1
ATOM 1475 N N . LEU A 1 185 ? 34.013 0.224 -23.852 1.00 27.55 185 LEU A N 1
ATOM 1476 C CA . LEU A 1 185 ? 33.756 1.654 -24.010 1.00 27.55 185 LEU A CA 1
ATOM 1477 C C . LEU A 1 185 ? 33.903 2.319 -22.644 1.00 27.55 185 LEU A C 1
ATOM 1479 O O . LEU A 1 185 ? 33.297 1.897 -21.658 1.00 27.55 185 LEU A O 1
ATOM 1483 N N . GLY A 1 186 ? 34.803 3.300 -22.618 1.00 24.28 186 GLY A N 1
ATOM 1484 C CA . GLY A 1 186 ? 35.346 3.938 -21.432 1.00 24.28 186 GLY A CA 1
ATOM 1485 C C . GLY A 1 186 ? 34.338 4.731 -20.606 1.00 24.28 186 GLY A C 1
ATOM 1486 O O . GLY A 1 186 ? 33.275 5.153 -21.059 1.00 24.28 186 GLY A O 1
ATOM 1487 N N . SER A 1 187 ? 34.736 4.908 -19.353 1.00 29.34 187 SER A N 1
ATOM 1488 C CA . SER A 1 187 ? 34.053 5.604 -18.276 1.00 29.34 187 SER A CA 1
ATOM 1489 C C . SER A 1 187 ? 33.604 7.020 -18.646 1.00 29.34 187 SER A C 1
ATOM 1491 O O . SER A 1 187 ? 34.399 7.824 -19.122 1.00 29.34 187 SER A O 1
ATOM 1493 N N . GLY A 1 188 ? 32.356 7.348 -18.300 1.00 31.30 188 GLY A N 1
ATOM 1494 C CA . GLY A 1 188 ? 31.893 8.733 -18.185 1.00 31.30 188 GLY A CA 1
ATOM 1495 C C . GLY A 1 188 ? 30.928 9.202 -19.272 1.00 31.30 188 GLY A C 1
ATOM 1496 O O . GLY A 1 188 ? 31.259 10.098 -20.033 1.00 31.30 188 GLY A O 1
ATOM 1497 N N . ALA A 1 189 ? 29.706 8.662 -19.300 1.00 23.48 189 ALA A N 1
ATOM 1498 C CA . ALA A 1 189 ? 28.539 9.360 -19.845 1.00 23.48 189 ALA A CA 1
ATOM 1499 C C . ALA A 1 189 ? 27.242 8.672 -19.393 1.00 23.48 189 ALA A C 1
ATOM 1501 O O . ALA A 1 189 ? 27.108 7.449 -19.471 1.00 23.48 189 ALA A O 1
ATOM 1502 N N . ILE A 1 190 ? 26.249 9.461 -18.978 1.00 25.88 190 ILE A N 1
ATOM 1503 C CA . ILE A 1 190 ? 24.846 9.075 -19.154 1.00 25.88 190 ILE A CA 1
ATOM 1504 C C . ILE A 1 190 ? 24.643 9.046 -20.667 1.00 25.88 190 ILE A C 1
ATOM 1506 O O . ILE A 1 190 ? 24.518 10.095 -21.296 1.00 25.88 190 ILE A O 1
ATOM 1510 N N . VA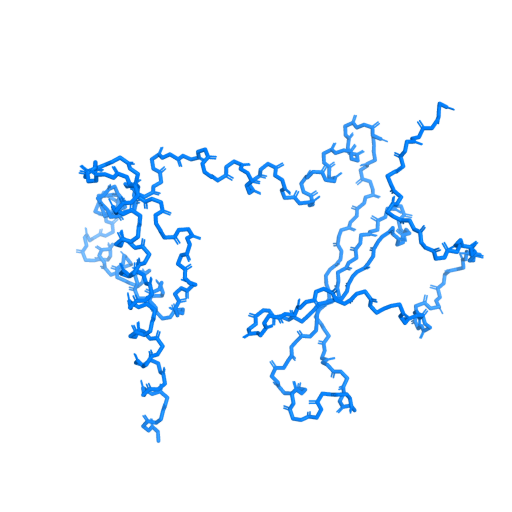L A 1 191 ? 24.687 7.861 -21.274 1.00 26.91 191 VAL A N 1
ATOM 1511 C CA . VAL A 1 191 ? 24.417 7.742 -22.705 1.00 26.91 191 VAL A CA 1
ATOM 1512 C C . VAL A 1 191 ? 22.905 7.753 -22.903 1.00 26.91 191 VAL A C 1
ATOM 1514 O O . VAL A 1 191 ? 22.238 6.723 -22.857 1.00 26.91 191 VAL A O 1
ATOM 1517 N N . VAL A 1 192 ? 22.364 8.952 -23.113 1.00 26.23 192 VAL A N 1
ATOM 1518 C CA . VAL A 1 192 ? 21.129 9.131 -23.876 1.00 26.23 192 VAL A CA 1
ATOM 1519 C C . VAL A 1 192 ? 21.468 8.739 -25.313 1.00 26.23 192 VAL A C 1
ATOM 1521 O O . VAL A 1 192 ? 22.141 9.490 -26.017 1.00 26.23 192 VAL A O 1
ATOM 1524 N N . TRP A 1 193 ? 21.058 7.551 -25.759 1.00 29.09 193 TRP A N 1
ATOM 1525 C CA . TRP A 1 193 ? 21.212 7.190 -27.168 1.00 29.09 193 TRP A CA 1
ATOM 1526 C C . TRP A 1 193 ? 20.150 7.908 -28.004 1.00 29.09 193 TRP A C 1
ATOM 1528 O O . TRP A 1 193 ? 18.974 7.549 -28.002 1.00 29.09 193 TRP A O 1
ATOM 1538 N N . ARG A 1 194 ? 20.603 8.918 -28.752 1.00 24.47 194 ARG A N 1
ATOM 1539 C CA . ARG A 1 194 ? 20.017 9.318 -30.034 1.00 24.47 194 ARG A CA 1
ATOM 1540 C C . ARG A 1 194 ? 20.452 8.264 -31.056 1.00 24.47 194 ARG A C 1
ATOM 1542 O O . ARG A 1 194 ? 21.640 8.161 -31.345 1.00 24.47 194 ARG A O 1
ATOM 1549 N N . VAL A 1 195 ? 19.518 7.474 -31.579 1.00 29.09 195 VAL A N 1
ATOM 1550 C CA . VAL A 1 195 ? 19.797 6.556 -32.694 1.00 29.09 195 VAL A CA 1
ATOM 1551 C C . VAL A 1 195 ? 19.753 7.366 -33.991 1.00 29.09 195 VAL A C 1
ATOM 1553 O O . VAL A 1 195 ? 18.743 7.999 -34.300 1.00 29.09 195 VAL A O 1
ATOM 1556 N N . ALA A 1 196 ? 20.883 7.417 -34.698 1.00 28.59 196 ALA A N 1
ATOM 1557 C CA . ALA A 1 196 ? 20.948 7.899 -36.073 1.00 28.59 196 ALA A CA 1
ATOM 1558 C C . ALA A 1 196 ? 20.292 6.867 -37.009 1.00 28.59 196 ALA A C 1
ATOM 1560 O O . ALA A 1 196 ? 20.343 5.674 -36.718 1.00 28.59 196 ALA A O 1
ATOM 1561 N N . ARG A 1 197 ? 19.647 7.380 -38.065 1.00 30.03 197 ARG A N 1
ATOM 1562 C CA . ARG A 1 197 ? 18.871 6.642 -39.078 1.00 30.03 197 ARG A CA 1
ATOM 1563 C C . ARG A 1 197 ? 19.594 5.433 -39.657 1.00 30.03 197 ARG A C 1
ATOM 1565 O O . ARG A 1 197 ? 20.819 5.547 -39.871 1.00 30.03 197 ARG A O 1
#

Secondary structure (DSSP, 8-state):
--HHHHHHHHHHHHHHHHHHHHHHHHHHHTTT-TTS--GGGGSSPPPPTHHHHHHHHHHHHHHHHTTS-HHHHHHHHHHHTGGGSS-THHHHHHHTT-HHHHHHHHHHHTS----EEEEEEEEPPPHHHHGGGGGT--EEEEEEEETTEEEEEEEEE-SSS------------S--SS--------S----------

Organism: NCBI:txid1442378

InterPro domains:
  IPR036389 Ribonuclease III, endonuclease domain superfamily [G3DSA:1.10.1520.10] (1-97)
  IPR036389 Ribonuclease III, endonuclease domain superfamily [SSF69065] (41-92)
  IPR056755 dsRNA binding domain [PF24995] (91-157)

pLDDT: mean 70.18, std 23.92, range [23.48, 97.75]

Foldseek 3Di:
DVVVVVVLVVLQVVQVVQLVVLVVVVCVVVVNPPAQAPQSCVPGDDHDPVVVVVVVVVLVVQCVVVVNDCVSSVVCCVVPPVSNCVDVVVCCVVVVPPPVVVVCCCCCPVVVFPAKDKDKDKDQPDCVVQPVNSVPKIKMKIFMDGPNHTPDIAIDIDPPDDDDRDPPPDDPPPPPDDDDDDDDDDDDDPDPDPDDD

Sequence (197 aa):
MLSIHAALQSSIQTYVEELEKAQQKHTAATGGEQGRDRSFWLEAPHPPKCLPDMVEAYVGAAFVDSGYDYGTVQEFFERHVRPYFEDMTLYDSFANRHPVTYMASRLAREYGCKEWRVLVREDAPDAEEAGAGCVTGTEMAAGVLVHGKVFAAARGARAGVTPRWRRRERRWRLWTRWGGRSLELGSGAIVVWRVAR

Radius of gyration: 23.77 Å; chains: 1; bound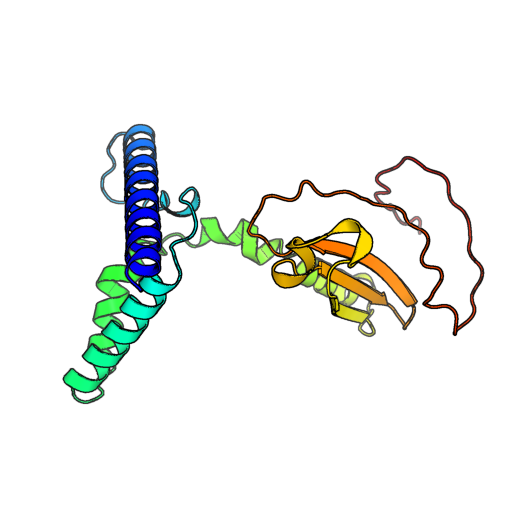ing box: 59×47×66 Å